Protein AF-A0A0W7W982-F1 (afdb_monomer_lite)

Sequence (229 aa):
MGGYQGAGMGRGEGLSGDPGRSGENALGRNTGRGVRRSDEAHPWRSISRWSAAWRVALSVLAIGLSVALLTVLLFADGRIDYFAPDWFAGAAMVVVPAMVTAVLAAALHGWLRRFLPITQAVLFGLVAYATALLVTWLLPIVTNGSGIGCALGPPCVESTWALIVFTAVVLFPVMLISGLSYLLARGSVTWAGKRVFLGVLAGALVVTVIFIVSVSLGGGDGTGGSGAG

Radius of gyration: 29.54 Å; chains: 1; bounding box: 98×37×100 Å

Secondary structure (DSSP, 8-state):
------------------TT-TTTSTTSSS-SS---GGGGS-GGGTS-HHHHHHHHHHHHHHHHHHHHHHHHHHTTTTGGGGT-SSHHHHHHHHHHHHHHHHHHHHHHHHHHTTS-HHHHHHHHHHHHHHHHHHHHHHHHHHHHTTT-S--S-HHHHHHHHHHHHHHHHHHHHHHHHHHHHHHHHHHTTSHHHHHHHHHHHHHHHHHHHHHHHHHHHHTTSSSS-----

Structure (mmCIF, N/CA/C/O backbone):
data_AF-A0A0W7W982-F1
#
_entry.id   AF-A0A0W7W982-F1
#
loop_
_atom_site.group_PDB
_atom_site.id
_atom_site.type_symbol
_atom_site.label_atom_id
_atom_site.label_alt_id
_atom_site.label_comp_id
_atom_site.label_asym_id
_atom_site.label_entity_id
_atom_site.label_seq_id
_atom_site.pdbx_PDB_ins_code
_atom_site.Cartn_x
_atom_site.Cartn_y
_atom_site.Cartn_z
_atom_site.occupancy
_atom_site.B_iso_or_equiv
_atom_site.auth_seq_id
_atom_site.auth_comp_id
_atom_site.auth_asym_id
_atom_site.auth_atom_id
_atom_site.pdbx_PDB_model_num
ATOM 1 N N . MET A 1 1 ? -71.310 -9.205 44.106 1.00 45.59 1 MET A N 1
ATOM 2 C CA . MET A 1 1 ? -70.392 -8.746 43.039 1.00 45.59 1 MET A CA 1
ATOM 3 C C . MET A 1 1 ? -69.875 -7.384 43.499 1.00 45.59 1 MET A C 1
ATOM 5 O O . MET A 1 1 ? -70.659 -6.455 43.493 1.00 45.59 1 MET A O 1
ATOM 9 N N . GLY A 1 2 ? -68.733 -7.220 44.177 1.00 44.22 2 GLY A N 1
ATOM 10 C CA . GLY A 1 2 ? -67.376 -7.692 43.863 1.00 44.22 2 GLY A CA 1
ATOM 11 C C . GLY A 1 2 ? -66.784 -6.759 42.792 1.00 44.22 2 GLY A C 1
ATOM 12 O O . GLY A 1 2 ? -67.298 -6.787 41.687 1.00 44.22 2 GLY A O 1
ATOM 13 N N . GLY A 1 3 ? -65.786 -5.899 43.017 1.00 48.59 3 GLY A N 1
ATOM 14 C CA . GLY A 1 3 ? -64.863 -5.779 44.140 1.00 48.59 3 GLY A CA 1
ATOM 15 C C . GLY A 1 3 ? -64.028 -4.485 44.106 1.00 48.59 3 GLY A C 1
ATOM 16 O O . GLY A 1 3 ? -64.252 -3.581 43.307 1.00 48.59 3 GLY A O 1
ATOM 17 N N . TYR A 1 4 ? -63.109 -4.438 45.065 1.00 48.53 4 TYR A N 1
ATOM 18 C CA . TYR A 1 4 ? -62.444 -3.298 45.687 1.00 48.53 4 TYR A CA 1
ATOM 19 C C . TYR A 1 4 ? -61.379 -2.588 44.831 1.00 48.53 4 TYR A C 1
ATOM 21 O O . TYR A 1 4 ? -60.543 -3.227 44.196 1.00 48.53 4 TYR A O 1
ATOM 29 N N . GLN A 1 5 ? -61.350 -1.253 44.929 1.00 51.25 5 GLN A N 1
ATOM 30 C CA . GLN A 1 5 ? -60.210 -0.405 44.573 1.00 51.25 5 GLN A CA 1
ATOM 31 C C . GLN A 1 5 ? -59.106 -0.569 45.628 1.00 51.25 5 GLN A C 1
ATOM 33 O O . GLN A 1 5 ? -59.250 -0.139 46.771 1.00 51.25 5 GLN A O 1
ATOM 38 N N . GLY A 1 6 ? -58.007 -1.216 45.243 1.00 54.38 6 GLY A N 1
ATOM 39 C CA . GLY A 1 6 ? -56.799 -1.321 46.054 1.00 54.38 6 GLY A CA 1
ATOM 40 C C . GLY A 1 6 ? -55.887 -0.119 45.830 1.00 54.38 6 GLY A C 1
ATOM 41 O O . GLY A 1 6 ? -55.191 -0.048 44.820 1.00 54.38 6 GLY A O 1
ATOM 42 N N . ALA A 1 7 ? -55.875 0.801 46.793 1.00 56.06 7 ALA A N 1
ATOM 43 C CA . ALA A 1 7 ? -54.816 1.784 46.967 1.00 56.06 7 ALA A CA 1
ATOM 44 C C . ALA A 1 7 ? -53.529 1.059 47.405 1.00 56.06 7 ALA A C 1
ATOM 46 O O . ALA A 1 7 ? -53.439 0.536 48.514 1.00 56.06 7 ALA A O 1
ATOM 47 N N . GLY A 1 8 ? -52.551 0.985 46.502 1.00 52.53 8 GLY A N 1
ATOM 48 C CA . GLY A 1 8 ? -51.255 0.348 46.725 1.00 52.53 8 GLY A CA 1
ATOM 49 C C . GLY A 1 8 ? -50.181 1.368 47.086 1.00 52.53 8 GLY A C 1
ATOM 50 O O . GLY A 1 8 ? -49.681 2.079 46.223 1.00 52.53 8 GLY A O 1
ATOM 51 N N . MET A 1 9 ? -49.877 1.396 48.380 1.00 45.38 9 MET A N 1
ATOM 52 C CA . MET A 1 9 ? -48.808 2.076 49.114 1.00 45.38 9 MET A CA 1
ATOM 53 C C . MET A 1 9 ? -47.515 2.418 48.353 1.00 45.38 9 MET A C 1
ATOM 55 O O . MET A 1 9 ? -46.928 1.597 47.647 1.00 45.38 9 MET A O 1
ATOM 59 N N . GLY A 1 10 ? -47.022 3.628 48.641 1.00 53.66 10 GLY A N 1
ATOM 60 C CA . GLY A 1 10 ? -45.684 4.098 48.306 1.00 53.66 10 GLY A CA 1
ATOM 61 C C . GLY A 1 10 ? -44.598 3.186 48.871 1.00 53.66 10 GLY A C 1
ATOM 62 O O . GLY A 1 10 ? -44.625 2.777 50.033 1.00 53.66 10 GLY A O 1
ATOM 63 N N . ARG A 1 11 ? -43.633 2.856 48.016 1.00 50.16 11 ARG A N 1
ATOM 64 C CA . ARG A 1 11 ? -42.482 2.037 48.374 1.00 50.16 11 ARG A CA 1
ATOM 65 C C . ARG A 1 11 ? -41.400 2.948 48.938 1.00 50.16 11 ARG A C 1
ATOM 67 O O . ARG A 1 11 ? -40.896 3.815 48.231 1.00 50.16 11 ARG A O 1
ATOM 74 N N . GLY A 1 12 ? -41.102 2.735 50.216 1.00 52.41 12 GLY A N 1
ATOM 75 C CA . GLY A 1 12 ? -40.131 3.494 50.988 1.00 52.41 12 GLY A CA 1
ATOM 76 C C . GLY A 1 12 ? -38.756 3.545 50.334 1.00 52.41 12 GLY A C 1
ATOM 77 O O . GLY A 1 12 ? -38.221 2.548 49.841 1.00 52.41 12 GLY A O 1
ATOM 78 N N . GLU A 1 13 ? -38.208 4.749 50.366 1.00 48.41 13 GLU A N 1
ATOM 79 C CA . GLU A 1 13 ? -36.834 5.089 50.063 1.00 48.41 13 GLU A CA 1
ATOM 80 C C . GLU A 1 13 ? -35.915 4.311 51.010 1.00 48.41 13 GLU A C 1
ATOM 82 O O . GLU A 1 13 ? -35.789 4.608 52.197 1.00 48.41 13 GLU A O 1
ATOM 87 N N . GLY A 1 14 ? -35.281 3.268 50.477 1.00 49.34 14 GLY A N 1
ATOM 88 C CA . GLY A 1 14 ? -34.185 2.571 51.133 1.00 49.34 14 GLY A CA 1
ATOM 89 C C . GLY A 1 14 ? -32.945 3.459 51.168 1.00 49.34 14 GLY A C 1
ATOM 90 O O . GLY A 1 14 ? -32.053 3.319 50.333 1.00 49.34 14 GLY A O 1
ATOM 91 N N . LEU A 1 15 ? -32.898 4.363 52.145 1.00 55.28 15 LEU A N 1
ATOM 92 C CA . LEU A 1 15 ? -31.699 5.040 52.636 1.00 55.28 15 LEU A CA 1
ATOM 93 C C . LEU A 1 15 ? -30.797 4.010 53.333 1.00 55.28 15 LEU A C 1
ATOM 95 O O . LEU A 1 15 ? -30.732 3.918 54.555 1.00 55.28 15 LEU A O 1
ATOM 99 N N . SER A 1 16 ? -30.101 3.200 52.535 1.00 54.78 16 SER A N 1
ATOM 100 C CA . SER A 1 16 ? -28.921 2.473 52.997 1.00 54.78 16 SER A CA 1
ATOM 101 C C . SER A 1 16 ? -27.766 3.471 53.045 1.00 54.78 16 SER A C 1
ATOM 103 O O . SER A 1 16 ? -27.161 3.811 52.027 1.00 54.78 16 SER A O 1
ATOM 105 N N . GLY A 1 17 ? -27.550 4.018 54.241 1.00 53.69 17 GLY A N 1
ATOM 106 C CA . GLY A 1 17 ? -26.421 4.871 54.575 1.00 53.69 17 GLY A CA 1
ATOM 107 C C . GLY A 1 17 ? -25.131 4.065 54.573 1.00 53.69 17 GLY A C 1
ATOM 108 O O . GLY A 1 17 ? -24.757 3.487 55.587 1.00 53.69 17 GLY A O 1
ATOM 109 N N . ASP A 1 18 ? -24.457 4.053 53.429 1.00 54.50 18 ASP A N 1
ATOM 110 C CA . ASP A 1 18 ? -23.047 3.698 53.327 1.00 54.50 18 ASP A CA 1
ATOM 111 C C . ASP A 1 18 ? -22.243 4.997 53.110 1.00 54.50 18 ASP A C 1
ATOM 113 O O . ASP A 1 18 ? -22.135 5.484 51.976 1.00 54.50 18 ASP A O 1
ATOM 117 N N . PRO A 1 19 ? -21.735 5.637 54.184 1.00 56.25 19 PRO A N 1
ATOM 118 C CA . PRO A 1 19 ? -21.027 6.914 54.088 1.00 56.25 19 PRO A CA 1
ATOM 119 C C . PRO A 1 19 ? -19.671 6.806 53.367 1.00 56.25 19 PRO A C 1
ATOM 121 O O . PRO A 1 19 ? -19.061 7.832 53.078 1.00 56.25 19 PRO A O 1
ATOM 124 N N . GLY A 1 20 ? -19.217 5.595 53.017 1.00 49.12 20 GLY A N 1
ATOM 125 C CA . GLY A 1 20 ? -17.993 5.365 52.244 1.00 49.12 20 GLY A CA 1
ATOM 126 C C . GLY A 1 20 ? -18.170 5.371 50.721 1.00 49.12 20 GLY A C 1
ATOM 127 O O . GLY A 1 20 ? -17.174 5.329 50.003 1.00 49.12 20 GLY A O 1
ATOM 128 N N . ARG A 1 21 ? -19.406 5.431 50.200 1.00 48.69 21 ARG A N 1
ATOM 129 C CA . ARG A 1 21 ? -19.698 5.237 48.761 1.00 48.69 21 ARG A CA 1
ATOM 130 C C . ARG A 1 21 ? -20.259 6.470 48.043 1.00 48.69 21 ARG A C 1
ATOM 132 O O . ARG A 1 21 ? -20.727 6.385 46.906 1.00 48.69 21 ARG A O 1
ATOM 139 N N . SER A 1 22 ? -20.210 7.632 48.693 1.00 49.47 22 SER A N 1
ATOM 140 C CA . SER A 1 22 ? -20.789 8.891 48.200 1.00 49.47 22 SER A CA 1
ATOM 141 C C . SER A 1 22 ? -19.998 9.558 47.064 1.00 49.47 22 SER A C 1
ATOM 143 O O . SER A 1 22 ? -20.532 10.442 46.399 1.00 49.47 22 SER A O 1
ATOM 145 N N . GLY A 1 23 ? -18.773 9.105 46.774 1.00 49.09 23 GLY A N 1
ATOM 146 C CA . GLY A 1 23 ? -17.959 9.640 45.675 1.00 49.09 23 GLY A CA 1
ATOM 147 C C . GLY A 1 23 ? -18.266 9.061 44.288 1.00 49.09 23 GLY A C 1
ATOM 148 O O . GLY A 1 23 ? -18.036 9.731 43.287 1.00 49.09 23 GLY A O 1
ATOM 149 N N . GLU A 1 24 ? -18.813 7.844 44.197 1.00 52.16 24 GLU A N 1
ATOM 150 C CA . GLU A 1 24 ? -18.982 7.156 42.901 1.00 52.16 24 GLU A CA 1
ATOM 151 C C . 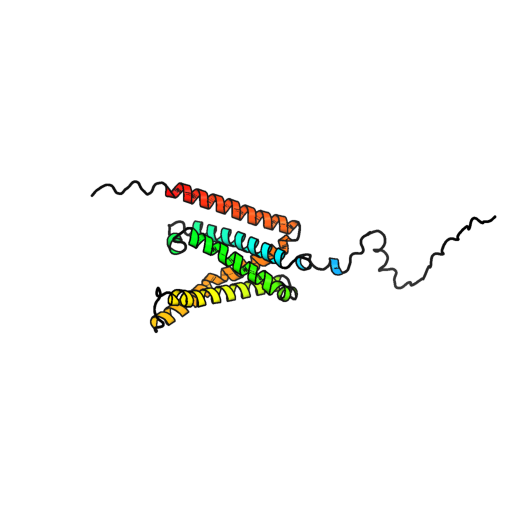GLU A 1 24 ? -20.397 7.288 42.314 1.00 52.16 24 GLU A C 1
ATOM 153 O O . GLU A 1 24 ? -20.598 7.101 41.115 1.00 52.16 24 GLU A O 1
ATOM 158 N N . ASN A 1 25 ? -21.385 7.671 43.128 1.00 52.50 25 ASN A N 1
ATOM 159 C CA . ASN A 1 25 ? -22.792 7.715 42.712 1.00 52.50 25 ASN A CA 1
ATOM 160 C C . ASN A 1 25 ? -23.293 9.106 42.279 1.00 52.50 25 ASN A C 1
ATOM 162 O O . ASN A 1 25 ? -24.414 9.217 41.780 1.00 52.50 25 ASN A O 1
ATOM 166 N N . ALA A 1 26 ? -22.480 10.162 42.404 1.00 48.38 26 ALA A N 1
ATOM 167 C CA . ALA A 1 26 ? -22.863 11.521 41.999 1.00 48.38 26 ALA A CA 1
ATOM 168 C C . ALA A 1 26 ? -22.748 11.782 40.480 1.00 48.38 26 ALA A C 1
ATOM 170 O O . ALA A 1 26 ? -23.273 12.776 39.987 1.00 48.38 26 ALA A O 1
ATOM 171 N N . LEU A 1 27 ? -22.136 10.872 39.713 1.00 52.78 27 LEU A N 1
ATOM 172 C CA . LEU A 1 27 ? -22.052 10.953 38.244 1.00 52.78 27 LEU A CA 1
ATOM 173 C C . LEU A 1 27 ? -23.086 10.068 37.515 1.00 52.78 27 LEU A C 1
ATOM 175 O O . LEU A 1 27 ? -23.089 10.003 36.288 1.00 52.78 27 LEU A O 1
ATOM 179 N N . GLY A 1 28 ? -23.973 9.384 38.247 1.00 49.38 28 GLY A N 1
ATOM 180 C CA . GLY A 1 28 ? -24.729 8.239 37.723 1.00 49.38 28 GLY A CA 1
ATOM 181 C C . GLY A 1 28 ? -26.203 8.442 37.357 1.00 49.38 28 GLY A C 1
ATOM 182 O O . GLY A 1 28 ? -26.850 7.451 37.035 1.00 49.38 28 GLY A O 1
ATOM 183 N N . ARG A 1 29 ? -26.789 9.649 37.427 1.00 49.59 29 ARG A N 1
ATOM 184 C CA . ARG A 1 29 ? -28.260 9.795 37.259 1.00 49.59 29 ARG A CA 1
ATOM 185 C C . ARG A 1 29 ? -28.773 10.716 36.154 1.00 49.59 29 ARG A C 1
ATOM 187 O O . ARG A 1 29 ? -29.980 10.749 35.964 1.00 49.59 29 ARG A O 1
ATOM 194 N N . ASN A 1 30 ? -27.912 11.372 35.373 1.00 48.62 30 ASN A N 1
ATOM 195 C CA . ASN A 1 30 ? -28.361 12.149 34.201 1.00 48.62 30 ASN A CA 1
ATOM 196 C C . ASN A 1 30 ? -27.633 11.836 32.885 1.00 48.62 30 ASN A C 1
ATOM 198 O O . ASN A 1 30 ? -27.831 12.517 31.882 1.00 48.62 30 ASN A O 1
ATOM 202 N N . THR A 1 31 ? -26.853 10.759 32.834 1.00 54.81 31 THR A N 1
ATOM 203 C CA . THR A 1 31 ? -26.375 10.187 31.573 1.00 54.81 31 THR A CA 1
ATOM 204 C C . THR A 1 31 ? -27.197 8.935 31.276 1.00 54.81 31 THR A C 1
ATOM 206 O O . THR A 1 31 ? -26.889 7.837 31.723 1.00 54.81 31 THR A O 1
ATOM 209 N N . GLY A 1 32 ? -28.280 9.089 30.503 1.00 46.50 32 GLY A N 1
ATOM 210 C CA . GLY A 1 32 ? -29.179 8.011 30.041 1.00 46.50 32 GLY A CA 1
ATOM 211 C C . GLY A 1 32 ? -28.532 6.940 29.142 1.00 46.50 32 GLY A C 1
ATOM 212 O O . GLY A 1 32 ? -29.210 6.249 28.388 1.00 46.50 32 GLY A O 1
ATOM 213 N N . ARG A 1 33 ? -27.213 6.790 29.203 1.00 53.97 33 ARG A N 1
ATOM 214 C CA . ARG A 1 33 ? -26.441 5.689 28.646 1.00 53.97 33 ARG A CA 1
ATOM 215 C C . ARG A 1 33 ? -25.385 5.361 29.678 1.00 53.97 33 ARG A C 1
ATOM 217 O O . ARG A 1 33 ? -24.435 6.121 29.836 1.00 53.97 33 ARG A O 1
ATOM 224 N N . GLY A 1 34 ? -25.555 4.232 30.362 1.00 51.03 34 GLY A N 1
ATOM 225 C CA . GLY A 1 34 ? -24.454 3.625 31.091 1.00 51.03 34 GLY A CA 1
ATOM 226 C C . GLY A 1 34 ? -23.283 3.495 30.128 1.00 51.03 34 GLY A C 1
ATOM 227 O O . GLY A 1 34 ? -23.375 2.739 29.161 1.00 51.03 34 GLY A O 1
ATOM 228 N N . VAL A 1 35 ? -22.238 4.288 30.359 1.00 52.06 35 VAL A N 1
ATOM 229 C CA . VAL A 1 35 ? -20.971 4.174 29.647 1.00 52.06 35 VAL A CA 1
ATOM 230 C C . VAL A 1 35 ? -20.451 2.799 30.027 1.00 52.06 35 VAL A C 1
ATOM 232 O O . VAL A 1 35 ? -19.971 2.578 31.141 1.00 52.06 35 VAL A O 1
ATOM 235 N N . ARG A 1 36 ? -20.674 1.812 29.156 1.00 49.66 36 ARG A N 1
ATOM 236 C CA . ARG A 1 36 ? -20.133 0.477 29.381 1.00 49.66 36 ARG A CA 1
ATOM 237 C C . ARG A 1 36 ? -18.622 0.669 29.388 1.00 49.66 36 ARG A C 1
ATOM 239 O O . ARG A 1 36 ? -18.101 1.370 28.537 1.00 49.66 36 ARG A O 1
ATOM 246 N N . ARG A 1 37 ? -17.877 -0.018 30.252 1.00 49.62 37 ARG A N 1
ATOM 247 C CA . ARG A 1 37 ? -16.401 -0.096 30.145 1.00 49.62 37 ARG A CA 1
ATOM 248 C C . ARG A 1 37 ? -15.909 -0.561 28.756 1.00 49.62 37 ARG A C 1
ATOM 250 O O . ARG A 1 37 ? -14.737 -0.425 28.435 1.00 49.62 37 ARG A O 1
ATOM 257 N N . SER A 1 38 ? -16.800 -1.087 27.907 1.00 49.59 38 SER A N 1
ATOM 258 C CA . SER A 1 38 ? -16.545 -1.321 26.481 1.00 49.59 38 SER A CA 1
ATOM 259 C C . SER A 1 38 ? -16.448 -0.049 25.623 1.00 49.59 38 SER A C 1
ATOM 261 O O . SER A 1 38 ? -15.960 -0.141 24.502 1.00 49.59 38 SER A O 1
ATOM 263 N N . ASP A 1 39 ? -16.880 1.109 26.120 1.00 48.81 39 ASP A N 1
ATOM 264 C CA . ASP A 1 39 ? -16.853 2.407 25.432 1.00 48.81 39 ASP A CA 1
ATOM 265 C C . ASP A 1 39 ? -15.467 3.080 25.504 1.00 48.81 39 ASP A C 1
ATOM 267 O O . ASP A 1 39 ? -15.169 3.967 24.709 1.00 48.81 39 ASP A O 1
ATOM 271 N N . GLU A 1 40 ? -14.568 2.601 26.374 1.00 54.97 40 GLU A N 1
ATOM 272 C CA . GLU A 1 40 ? -13.142 2.980 26.378 1.00 54.97 40 GLU A CA 1
ATOM 273 C C . GLU A 1 40 ? -12.317 2.179 25.355 1.00 54.97 40 GLU A C 1
ATOM 275 O O . GLU A 1 40 ? -11.163 2.507 25.052 1.00 54.97 40 GLU A O 1
ATOM 280 N N . ALA A 1 41 ? -12.887 1.117 24.774 1.00 65.81 41 ALA A N 1
ATOM 281 C CA . ALA A 1 41 ? -12.219 0.380 23.717 1.00 65.81 41 ALA A CA 1
ATOM 282 C C . ALA A 1 41 ? -12.257 1.209 22.428 1.00 65.81 41 ALA A C 1
ATOM 284 O O . ALA A 1 41 ? -13.293 1.322 21.779 1.00 65.81 41 ALA A O 1
ATOM 285 N N . HIS A 1 42 ? -11.096 1.757 22.044 1.00 70.56 42 HIS A N 1
ATOM 286 C CA . HIS A 1 42 ? -10.911 2.517 20.804 1.00 70.56 42 HIS A CA 1
ATOM 287 C C . HIS A 1 42 ? -11.718 1.893 19.645 1.00 70.56 42 HIS A C 1
ATOM 289 O O . HIS A 1 42 ? -11.523 0.701 19.367 1.00 70.56 42 HIS A O 1
ATOM 295 N N . PRO A 1 43 ? -12.567 2.659 18.928 1.00 80.88 43 PRO A N 1
ATOM 296 C CA . PRO A 1 43 ? -13.585 2.124 18.011 1.00 80.88 43 PRO A CA 1
ATOM 297 C C . PRO A 1 43 ? -13.018 1.261 16.867 1.00 80.88 43 PRO A C 1
ATOM 299 O O . PRO A 1 43 ? -13.713 0.444 16.281 1.00 80.88 43 PRO A O 1
ATOM 302 N N . TRP A 1 44 ? -11.709 1.326 16.614 1.00 79.12 44 TRP A N 1
ATOM 303 C CA . TRP A 1 44 ? -10.973 0.348 15.791 1.00 79.12 44 TRP A CA 1
ATOM 304 C C . TRP A 1 44 ? -11.188 -1.130 16.189 1.00 79.12 44 TRP A C 1
ATOM 306 O O . TRP A 1 44 ? -11.108 -2.030 15.351 1.00 79.12 44 TRP A O 1
ATOM 316 N N . ARG A 1 45 ? -11.455 -1.415 17.471 1.00 79.88 45 ARG A N 1
ATOM 317 C CA . ARG A 1 45 ? -11.652 -2.783 17.977 1.00 79.88 45 ARG A CA 1
ATOM 318 C C . ARG A 1 45 ? -13.028 -3.362 17.637 1.00 79.88 45 ARG A C 1
ATOM 320 O O . ARG A 1 45 ? -13.130 -4.583 17.517 1.00 79.88 45 ARG A O 1
ATOM 327 N N . SER A 1 46 ? -14.048 -2.531 17.434 1.00 83.88 46 SER A N 1
ATOM 328 C CA . SER A 1 46 ? -15.399 -2.988 17.074 1.00 83.88 46 SER A CA 1
ATOM 329 C C . SER A 1 46 ? -15.594 -3.176 15.566 1.00 83.88 46 SER A C 1
ATOM 331 O O . SER A 1 46 ? -16.547 -3.823 15.145 1.00 83.88 46 SER A O 1
ATOM 333 N N . ILE A 1 47 ? -14.669 -2.675 14.743 1.00 85.12 47 ILE A N 1
ATOM 334 C CA . ILE A 1 47 ? -14.755 -2.777 13.282 1.00 85.12 47 ILE A CA 1
ATOM 335 C C . ILE A 1 47 ? -14.469 -4.204 12.798 1.00 85.12 47 ILE A C 1
ATOM 337 O O . ILE A 1 47 ? -13.595 -4.905 13.327 1.00 85.12 47 ILE A O 1
ATOM 341 N N . SER A 1 48 ? -15.206 -4.624 11.763 1.00 89.06 48 SER A N 1
ATOM 342 C CA . SER A 1 48 ? -15.023 -5.912 11.092 1.00 89.06 48 SER A CA 1
ATOM 343 C C . SER A 1 48 ? -13.638 -6.022 10.441 1.00 89.06 48 SER A C 1
ATOM 345 O O . SER A 1 48 ? -13.060 -5.032 9.991 1.00 89.06 48 SER A O 1
ATOM 347 N N . ARG A 1 49 ? -13.097 -7.245 10.358 1.00 86.88 49 ARG A N 1
ATOM 348 C CA . ARG A 1 49 ? -11.782 -7.512 9.734 1.00 86.88 49 ARG A CA 1
ATOM 349 C C . ARG A 1 49 ? -11.706 -6.954 8.309 1.00 86.88 49 ARG A C 1
ATOM 351 O O . ARG A 1 49 ? -10.725 -6.318 7.948 1.00 86.88 49 ARG A O 1
ATOM 358 N N . TRP A 1 50 ? -12.789 -7.120 7.554 1.00 86.38 50 TRP A N 1
ATOM 359 C CA . TRP A 1 50 ? -12.909 -6.644 6.179 1.00 86.38 50 TRP A CA 1
ATOM 360 C C . TRP A 1 50 ? -12.904 -5.123 6.054 1.00 86.38 50 TRP A C 1
ATOM 362 O O . TRP A 1 50 ? -12.232 -4.588 5.180 1.00 86.38 50 TRP A O 1
ATOM 372 N N . SER A 1 51 ? -13.597 -4.402 6.940 1.00 84.88 51 SER A N 1
ATOM 373 C CA . SER A 1 51 ? -13.581 -2.936 6.892 1.00 84.88 51 SER A CA 1
ATOM 374 C C . SER A 1 51 ? -12.213 -2.368 7.283 1.00 84.88 51 SER A C 1
ATOM 376 O O . SER A 1 51 ? -11.773 -1.384 6.691 1.00 84.88 51 SER A O 1
ATOM 378 N N . ALA A 1 52 ? -11.512 -3.000 8.230 1.00 83.56 52 ALA A N 1
ATOM 379 C CA . ALA A 1 52 ? -10.137 -2.630 8.558 1.00 83.56 52 ALA A CA 1
ATOM 380 C C . ALA A 1 52 ? -9.192 -2.868 7.367 1.00 83.56 52 ALA A C 1
ATOM 382 O O . ALA A 1 52 ? -8.431 -1.969 7.017 1.00 83.56 52 ALA A O 1
ATOM 383 N N . ALA A 1 53 ? -9.298 -4.027 6.707 1.00 86.31 53 ALA A N 1
ATOM 384 C CA . ALA A 1 53 ? -8.509 -4.361 5.522 1.00 86.31 53 ALA A CA 1
ATOM 385 C C . ALA A 1 53 ? -8.723 -3.357 4.380 1.00 86.31 53 ALA A C 1
ATOM 387 O O . ALA A 1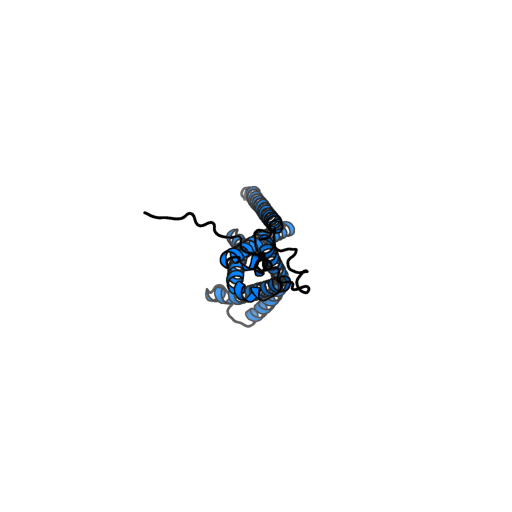 53 ? -7.752 -2.826 3.852 1.00 86.31 53 ALA A O 1
ATOM 388 N N . TRP A 1 54 ? -9.978 -3.010 4.071 1.00 85.94 54 TRP A N 1
ATOM 389 C CA . TRP A 1 54 ? -10.297 -2.006 3.050 1.00 85.94 54 TRP A CA 1
ATOM 390 C C . TRP A 1 54 ? -9.732 -0.621 3.368 1.00 85.94 54 TRP A C 1
ATOM 392 O O . TRP A 1 54 ? -9.228 0.056 2.478 1.00 85.94 54 TRP A O 1
ATOM 402 N N . ARG A 1 55 ? -9.774 -0.190 4.635 1.00 85.88 55 ARG A N 1
ATOM 403 C CA . ARG A 1 55 ? -9.180 1.094 5.042 1.00 85.88 55 ARG A CA 1
ATOM 404 C C . ARG A 1 55 ? -7.664 1.095 4.878 1.00 85.88 55 ARG A C 1
ATOM 406 O O . ARG A 1 55 ? -7.121 2.096 4.431 1.00 85.88 55 ARG A O 1
ATOM 413 N N . VAL A 1 56 ? -6.993 -0.009 5.210 1.00 85.25 56 VAL A N 1
ATOM 414 C CA . VAL A 1 56 ? -5.547 -0.149 4.982 1.00 85.25 56 VAL A CA 1
ATOM 415 C C . VAL A 1 56 ? -5.242 -0.138 3.486 1.00 85.25 56 VAL A C 1
ATOM 417 O O . VAL A 1 56 ? -4.375 0.624 3.076 1.00 85.25 56 VAL A O 1
ATOM 420 N N . ALA A 1 57 ? -5.999 -0.886 2.679 1.00 81.62 57 ALA A N 1
ATOM 421 C CA . ALA A 1 57 ? -5.847 -0.920 1.225 1.00 81.62 57 ALA A CA 1
ATOM 422 C C . ALA A 1 57 ? -5.937 0.484 0.614 1.00 81.62 57 ALA A C 1
ATOM 424 O O . ALA A 1 57 ? -5.053 0.899 -0.127 1.00 81.62 57 ALA A O 1
ATOM 425 N N . LEU A 1 58 ? -6.974 1.245 0.979 1.00 82.19 58 LEU A N 1
ATOM 426 C CA . LEU A 1 58 ? -7.174 2.607 0.486 1.00 82.19 58 LEU A CA 1
ATOM 427 C C . LEU A 1 58 ? -6.083 3.570 0.969 1.00 82.19 58 LEU A C 1
ATOM 429 O O . LEU A 1 58 ? -5.655 4.421 0.197 1.00 82.19 58 LEU A O 1
ATOM 433 N N . SER A 1 59 ? -5.610 3.440 2.214 1.00 82.38 59 SER A N 1
ATOM 434 C CA . SER A 1 59 ? -4.485 4.244 2.712 1.00 82.38 59 SER A CA 1
ATOM 435 C C . SER A 1 59 ? -3.192 3.950 1.950 1.00 82.38 59 SER A C 1
ATOM 437 O O . SER A 1 59 ? -2.496 4.882 1.557 1.00 82.38 59 SER A O 1
ATOM 439 N N . VAL A 1 60 ? -2.883 2.667 1.727 1.00 81.69 60 VAL A N 1
ATOM 440 C CA . VAL A 1 60 ? -1.692 2.240 0.978 1.00 81.69 60 VAL A CA 1
ATOM 441 C C . VAL A 1 60 ? -1.786 2.701 -0.467 1.00 81.69 60 VAL A C 1
ATOM 443 O O . VAL A 1 60 ? -0.805 3.201 -0.998 1.00 81.69 60 VAL A O 1
ATOM 446 N N . LEU A 1 61 ? -2.964 2.607 -1.082 1.00 81.19 61 LEU A N 1
ATOM 447 C CA . LEU A 1 61 ? -3.197 3.090 -2.438 1.00 81.19 61 LEU A CA 1
ATOM 448 C C . LEU A 1 61 ? -3.012 4.613 -2.516 1.00 81.19 61 LEU A C 1
ATOM 450 O O . LEU A 1 61 ? -2.301 5.091 -3.391 1.00 81.19 61 LEU A O 1
ATOM 454 N N . ALA A 1 62 ? -3.576 5.378 -1.577 1.00 77.75 62 ALA A N 1
ATOM 455 C CA . ALA A 1 62 ? -3.432 6.834 -1.552 1.00 77.75 62 ALA A CA 1
ATOM 456 C C . ALA A 1 62 ? -1.969 7.275 -1.383 1.00 77.75 62 ALA A C 1
ATOM 458 O O . ALA A 1 62 ? -1.493 8.149 -2.112 1.00 77.75 62 ALA A O 1
ATOM 459 N N . ILE A 1 63 ? -1.236 6.663 -0.448 1.00 80.81 63 ILE A N 1
ATOM 460 C CA . ILE A 1 63 ? 0.183 6.975 -0.249 1.00 80.81 63 ILE A CA 1
ATOM 461 C C . ILE A 1 63 ? 1.014 6.472 -1.432 1.00 80.81 63 ILE A C 1
ATOM 463 O O . ILE A 1 63 ? 1.873 7.202 -1.912 1.00 80.81 63 ILE A O 1
ATOM 467 N 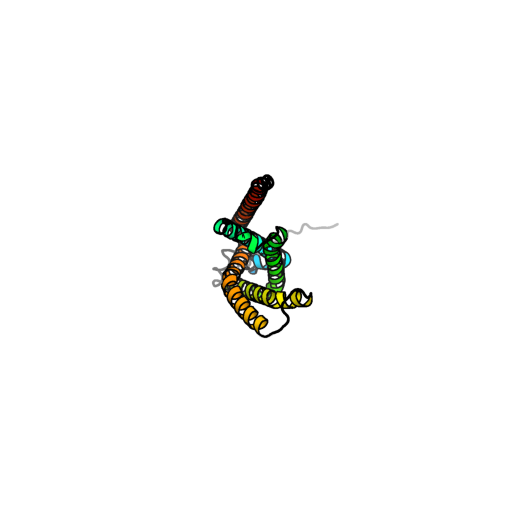N . GLY A 1 64 ? 0.728 5.276 -1.944 1.00 77.81 64 GLY A N 1
ATOM 468 C CA . GLY A 1 64 ? 1.399 4.691 -3.102 1.00 77.81 64 GLY A CA 1
ATOM 469 C C . GLY A 1 64 ? 1.273 5.564 -4.347 1.00 77.81 64 GLY A C 1
ATOM 470 O O . GLY A 1 64 ? 2.281 5.856 -4.976 1.00 77.81 64 GLY A O 1
ATOM 471 N N . LEU A 1 65 ? 0.072 6.072 -4.644 1.00 79.19 65 LEU A N 1
ATOM 472 C CA . LEU A 1 65 ? -0.148 7.045 -5.720 1.00 79.19 65 LEU A CA 1
ATOM 473 C C . LEU A 1 65 ? 0.614 8.352 -5.484 1.00 79.19 65 LEU A C 1
ATOM 475 O O . LEU A 1 65 ? 1.197 8.900 -6.413 1.00 79.19 65 LEU A O 1
ATOM 479 N N . SER A 1 66 ? 0.637 8.842 -4.242 1.00 77.06 66 SER A N 1
ATOM 480 C CA . SER A 1 66 ? 1.349 10.081 -3.904 1.00 77.06 66 SER A CA 1
ATOM 481 C C . SER A 1 66 ? 2.861 9.936 -4.107 1.00 77.06 66 SER A C 1
ATOM 483 O O . SER A 1 66 ? 3.507 10.835 -4.638 1.00 77.06 66 SER A O 1
ATOM 485 N N . VAL A 1 67 ? 3.423 8.790 -3.712 1.00 77.62 67 VAL A N 1
ATOM 486 C CA . VAL A 1 67 ? 4.839 8.460 -3.911 1.00 77.62 67 VAL A CA 1
ATOM 487 C C . VAL A 1 67 ? 5.136 8.254 -5.388 1.00 77.62 67 VAL A C 1
ATOM 489 O O . VAL A 1 67 ? 6.091 8.840 -5.876 1.00 77.62 67 VAL A O 1
ATOM 492 N N . ALA A 1 68 ? 4.304 7.496 -6.107 1.00 74.50 68 ALA A N 1
ATOM 493 C CA . ALA A 1 68 ? 4.458 7.291 -7.542 1.00 74.50 68 ALA A CA 1
ATOM 494 C C . ALA A 1 68 ? 4.483 8.629 -8.290 1.00 74.50 68 ALA A C 1
ATOM 496 O O . ALA A 1 68 ? 5.382 8.856 -9.092 1.00 74.50 68 ALA A O 1
ATOM 497 N N . LEU A 1 69 ? 3.575 9.555 -7.964 1.00 75.44 69 LEU A N 1
ATOM 498 C CA . LEU A 1 69 ? 3.614 10.901 -8.527 1.00 75.44 69 LEU A CA 1
ATOM 499 C C . LEU A 1 69 ? 4.916 11.625 -8.181 1.00 75.44 69 LEU A C 1
ATOM 501 O O . LEU A 1 69 ? 5.545 12.189 -9.069 1.00 75.44 69 LEU A O 1
ATOM 505 N N . LEU A 1 70 ? 5.311 11.647 -6.905 1.00 76.94 70 LEU A N 1
ATOM 506 C CA . LEU A 1 70 ? 6.538 12.325 -6.490 1.00 76.94 70 LEU A CA 1
ATOM 507 C C . LEU A 1 70 ? 7.743 11.776 -7.263 1.00 76.94 70 LEU A C 1
ATOM 509 O O . LEU A 1 70 ? 8.565 12.549 -7.740 1.00 76.94 70 LEU A O 1
ATOM 513 N N . THR A 1 71 ? 7.817 10.457 -7.438 1.00 72.56 71 THR A N 1
ATOM 514 C CA . THR A 1 71 ? 8.821 9.798 -8.272 1.00 72.56 71 THR A CA 1
ATOM 515 C C . THR A 1 71 ? 8.739 10.304 -9.708 1.00 72.56 71 THR A C 1
ATOM 517 O O . THR A 1 71 ? 9.753 10.728 -10.245 1.00 72.56 71 THR A O 1
ATOM 520 N N . VAL A 1 72 ? 7.556 10.353 -10.321 1.00 72.19 72 VAL A N 1
ATOM 521 C CA . VAL A 1 72 ? 7.423 10.871 -11.688 1.00 72.19 72 VAL A CA 1
ATOM 522 C C . VAL A 1 72 ? 7.889 12.330 -11.793 1.00 72.19 72 VAL A C 1
ATOM 524 O O . VAL A 1 72 ? 8.648 12.666 -12.695 1.00 72.19 72 VAL A O 1
ATOM 527 N N . LEU A 1 73 ? 7.504 13.191 -10.851 1.00 75.31 73 LEU A N 1
ATOM 528 C CA . LEU A 1 73 ? 7.915 14.598 -10.836 1.00 75.31 73 LEU A CA 1
ATOM 529 C C . LEU A 1 73 ? 9.428 14.767 -10.649 1.00 75.31 73 LEU A C 1
ATOM 531 O O . LEU A 1 73 ? 10.022 15.652 -11.258 1.00 75.31 73 LEU A O 1
ATOM 535 N N . LEU A 1 74 ? 10.053 13.931 -9.817 1.00 77.00 74 LEU A N 1
ATOM 536 C CA . LEU A 1 74 ? 11.497 13.959 -9.575 1.00 77.00 74 LEU A CA 1
ATOM 537 C C . LEU A 1 74 ? 12.307 13.367 -10.735 1.00 77.00 74 LEU A C 1
ATOM 539 O O . LEU A 1 74 ? 13.457 13.750 -10.923 1.00 77.00 74 LEU A O 1
ATOM 543 N N . PHE A 1 75 ? 11.724 12.442 -11.501 1.00 75.50 75 PHE A N 1
ATOM 544 C CA . PHE A 1 75 ? 12.363 11.751 -12.625 1.00 75.50 75 PHE A CA 1
ATOM 545 C C . PHE A 1 75 ? 11.746 12.131 -13.978 1.00 75.50 75 PHE A C 1
ATOM 547 O O . PHE A 1 75 ? 11.748 11.323 -14.909 1.00 75.50 75 PHE A O 1
ATOM 554 N N . ALA A 1 76 ? 11.253 13.369 -14.098 1.00 67.88 76 ALA A N 1
ATOM 555 C CA . ALA A 1 76 ? 10.607 13.899 -15.300 1.00 67.88 76 ALA A CA 1
ATOM 556 C C . ALA A 1 76 ? 11.502 13.887 -16.560 1.00 67.88 76 ALA A C 1
ATOM 558 O O . ALA A 1 76 ? 10.991 14.035 -17.665 1.00 67.88 76 ALA A O 1
ATOM 559 N N . ASP A 1 77 ? 12.805 13.620 -16.419 1.00 73.31 77 ASP A N 1
ATOM 560 C CA . ASP A 1 77 ? 13.786 13.453 -17.505 1.00 73.31 77 ASP A CA 1
ATOM 561 C C . ASP A 1 77 ? 13.600 12.163 -18.346 1.00 73.31 77 ASP A C 1
ATOM 563 O O . ASP A 1 77 ? 14.538 11.698 -18.992 1.00 73.31 77 ASP A O 1
ATOM 567 N N . GLY A 1 78 ? 12.429 11.517 -18.305 1.00 65.38 78 GLY A N 1
ATOM 568 C CA . GLY A 1 78 ? 12.135 10.303 -19.086 1.00 65.38 78 GLY A CA 1
ATOM 569 C C . GLY A 1 78 ? 12.744 9.006 -18.537 1.00 65.38 78 GLY A C 1
ATOM 570 O O . GLY A 1 78 ? 12.615 7.947 -19.140 1.00 65.38 78 GLY A O 1
ATOM 571 N N . ARG A 1 79 ? 13.372 9.023 -17.353 1.00 65.50 79 ARG A N 1
ATOM 572 C CA . ARG A 1 79 ? 13.941 7.804 -16.732 1.00 65.50 79 ARG A CA 1
ATOM 573 C C . ARG A 1 79 ? 12.894 6.836 -16.170 1.00 65.50 79 ARG A C 1
ATOM 575 O O . ARG A 1 79 ? 13.246 5.741 -15.737 1.00 65.50 79 ARG A O 1
ATOM 582 N N . ILE A 1 80 ? 11.624 7.232 -16.155 1.00 62.41 80 ILE A N 1
ATOM 583 C CA . ILE A 1 80 ? 10.509 6.429 -15.635 1.00 62.41 80 ILE A CA 1
ATOM 584 C C . ILE A 1 80 ? 10.211 5.233 -16.546 1.00 62.41 80 ILE A C 1
ATOM 586 O O . ILE A 1 80 ? 9.821 4.183 -16.034 1.00 62.41 80 ILE A O 1
ATOM 590 N N . ASP A 1 81 ? 10.493 5.345 -17.849 1.00 63.31 81 ASP A N 1
ATOM 591 C CA . ASP A 1 81 ? 10.299 4.267 -18.831 1.00 63.31 81 ASP A CA 1
ATOM 592 C C . ASP A 1 81 ? 11.103 3.004 -18.479 1.00 63.31 81 ASP A C 1
ATOM 594 O O . ASP A 1 81 ? 10.724 1.892 -18.839 1.00 63.31 81 ASP A O 1
ATOM 598 N N . TYR A 1 82 ? 12.185 3.153 -17.703 1.00 62.75 82 TYR A N 1
ATOM 599 C CA . TYR A 1 82 ? 12.963 2.026 -17.187 1.00 62.75 82 TYR A CA 1
ATOM 600 C C . TYR A 1 82 ? 12.210 1.209 -16.122 1.00 62.75 82 TYR A C 1
ATOM 602 O O . TYR A 1 82 ? 12.428 0.007 -15.991 1.00 62.75 82 TYR A O 1
ATOM 610 N N . PHE A 1 83 ? 11.339 1.852 -15.342 1.00 59.66 83 PHE A N 1
ATOM 611 C CA . PHE A 1 83 ? 10.645 1.228 -14.212 1.00 59.66 83 PHE A CA 1
ATOM 612 C C . PHE A 1 83 ? 9.220 0.791 -14.555 1.00 59.66 83 PHE A C 1
ATOM 614 O O . PHE A 1 83 ? 8.755 -0.221 -14.037 1.00 59.66 83 PHE A O 1
ATOM 621 N N . ALA A 1 84 ? 8.532 1.525 -15.426 1.00 65.12 84 ALA A N 1
ATOM 622 C CA . ALA A 1 84 ? 7.181 1.212 -15.874 1.00 65.12 84 ALA A CA 1
ATOM 623 C C . ALA A 1 84 ? 7.110 1.360 -17.404 1.00 65.12 84 ALA A C 1
ATOM 625 O O . ALA A 1 84 ? 6.643 2.389 -17.888 1.00 65.12 84 ALA A O 1
ATOM 626 N N . PRO A 1 85 ? 7.590 0.355 -18.163 1.00 66.50 85 PRO A N 1
ATOM 627 C CA . PRO A 1 85 ? 7.659 0.431 -19.625 1.00 66.50 85 PRO A CA 1
ATOM 628 C C . PRO A 1 85 ? 6.274 0.478 -20.280 1.00 66.50 85 PRO A C 1
ATOM 630 O O . PRO A 1 85 ? 6.132 0.936 -21.410 1.00 66.50 85 PRO A O 1
ATOM 633 N N . ASP A 1 86 ? 5.244 0.012 -19.573 1.00 75.06 86 ASP A N 1
ATOM 634 C CA . ASP A 1 86 ? 3.853 0.160 -19.963 1.00 75.06 86 ASP A CA 1
ATOM 635 C C . ASP A 1 86 ? 2.983 0.623 -18.780 1.00 75.06 86 ASP A C 1
ATOM 637 O O . ASP A 1 86 ? 3.334 0.527 -17.595 1.00 75.06 86 ASP A O 1
ATOM 641 N N . TRP A 1 87 ? 1.806 1.157 -19.108 1.00 70.62 87 TRP A N 1
ATOM 642 C CA . TRP A 1 87 ? 0.857 1.645 -18.106 1.00 70.62 87 TRP A CA 1
ATOM 643 C C . TRP A 1 87 ? 0.316 0.516 -17.215 1.00 70.62 87 TRP A C 1
ATOM 645 O O . TRP A 1 87 ? -0.070 0.769 -16.072 1.00 70.62 87 TRP A O 1
ATOM 655 N N . PHE A 1 88 ? 0.308 -0.728 -17.710 1.00 71.38 88 PHE A N 1
ATOM 656 C CA . PHE A 1 88 ? -0.108 -1.905 -16.950 1.00 71.38 88 PHE A CA 1
ATOM 657 C C . PHE A 1 88 ? 0.881 -2.234 -15.827 1.00 71.38 88 PHE A C 1
ATOM 659 O O . PHE A 1 88 ? 0.448 -2.477 -14.702 1.00 71.38 88 PHE A O 1
ATOM 666 N N . ALA A 1 89 ? 2.187 -2.192 -16.089 1.00 69.00 89 ALA A N 1
ATOM 667 C CA . ALA A 1 89 ? 3.245 -2.370 -15.103 1.00 69.00 89 ALA A CA 1
ATOM 668 C C . ALA A 1 89 ? 3.198 -1.252 -14.061 1.00 69.00 89 ALA A C 1
ATOM 670 O O . ALA A 1 89 ? 3.233 -1.536 -12.864 1.00 69.00 89 ALA A O 1
ATOM 671 N N . GLY A 1 90 ? 3.008 -0.002 -14.496 1.00 70.69 90 GLY A N 1
ATOM 672 C CA . GLY A 1 90 ? 2.795 1.129 -13.589 1.00 70.69 90 GLY A CA 1
ATOM 673 C C . GLY A 1 90 ? 1.575 0.933 -12.679 1.00 70.69 90 GLY A C 1
ATOM 674 O O . GLY A 1 90 ? 1.670 1.087 -11.460 1.00 70.69 90 GLY A O 1
ATOM 675 N N . ALA A 1 91 ? 0.436 0.515 -13.239 1.00 73.50 91 ALA A N 1
ATOM 676 C CA . ALA A 1 91 ? -0.765 0.211 -12.464 1.00 73.50 91 ALA A CA 1
ATOM 677 C C . ALA A 1 91 ? -0.542 -0.965 -11.497 1.00 73.50 91 ALA A C 1
ATOM 679 O O . ALA A 1 91 ? -0.934 -0.892 -10.329 1.00 73.50 91 ALA A O 1
ATOM 680 N N . ALA A 1 92 ? 0.126 -2.029 -11.943 1.00 74.31 92 ALA A N 1
ATOM 681 C CA . ALA A 1 92 ? 0.447 -3.189 -11.120 1.00 74.31 92 ALA A CA 1
ATOM 682 C C . ALA A 1 92 ? 1.367 -2.823 -9.946 1.00 74.31 92 ALA A C 1
ATOM 684 O O . ALA A 1 92 ? 1.116 -3.271 -8.825 1.00 74.31 92 ALA A O 1
ATOM 685 N N . MET A 1 93 ? 2.360 -1.951 -10.158 1.00 71.31 93 MET A N 1
ATOM 686 C CA . MET A 1 93 ? 3.253 -1.456 -9.103 1.00 71.31 93 MET A CA 1
ATOM 687 C C . MET A 1 93 ? 2.514 -0.736 -7.971 1.00 71.31 93 MET A C 1
ATOM 689 O O . MET A 1 93 ? 2.997 -0.733 -6.843 1.00 71.31 93 MET A O 1
ATOM 693 N N . VAL A 1 94 ? 1.337 -0.162 -8.230 1.00 76.25 94 VAL A N 1
ATOM 694 C CA . VAL A 1 94 ? 0.521 0.503 -7.200 1.00 76.25 94 VAL A CA 1
ATOM 695 C C . VAL A 1 94 ? -0.535 -0.442 -6.621 1.00 76.25 94 VAL A C 1
ATOM 697 O O . VAL A 1 94 ? -0.714 -0.523 -5.402 1.00 76.25 94 VAL A O 1
ATOM 700 N N . VAL A 1 95 ? -1.241 -1.180 -7.480 1.00 77.19 95 VAL A 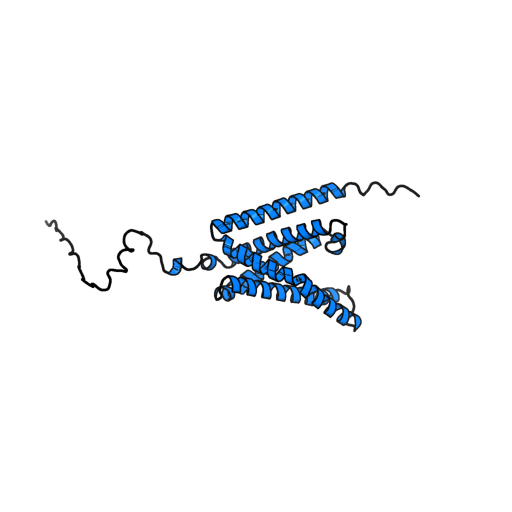N 1
ATOM 701 C CA . VAL A 1 95 ? -2.387 -2.013 -7.085 1.00 77.19 95 VAL A CA 1
ATOM 702 C C . VAL A 1 95 ? -1.946 -3.266 -6.335 1.00 77.19 95 VAL A C 1
ATOM 704 O O . VAL A 1 95 ? -2.562 -3.621 -5.328 1.00 77.19 95 VAL A O 1
ATOM 707 N N . VAL A 1 96 ? -0.879 -3.936 -6.778 1.00 79.06 96 VAL A N 1
ATOM 708 C CA . VAL A 1 96 ? -0.431 -5.195 -6.165 1.00 79.06 96 VAL A CA 1
ATOM 709 C C . VAL A 1 96 ? -0.001 -4.982 -4.708 1.00 79.06 96 VAL A C 1
ATOM 711 O O . VAL A 1 96 ? -0.527 -5.693 -3.846 1.00 79.06 96 VAL A O 1
ATOM 714 N N . PRO A 1 97 ? 0.841 -3.986 -4.359 1.00 77.06 97 PRO A N 1
ATOM 715 C CA . PRO A 1 97 ? 1.167 -3.718 -2.958 1.00 77.06 97 PRO A CA 1
ATOM 716 C C . PRO A 1 97 ? -0.056 -3.366 -2.106 1.00 77.06 97 PRO A C 1
ATOM 718 O O . PRO A 1 97 ? -0.160 -3.822 -0.964 1.00 77.06 97 PRO A O 1
ATOM 721 N N . ALA A 1 98 ? -1.018 -2.610 -2.647 1.00 77.94 98 ALA A N 1
ATOM 722 C CA . ALA A 1 98 ? -2.258 -2.287 -1.941 1.00 77.94 98 ALA A CA 1
ATOM 723 C C . ALA A 1 98 ? -3.089 -3.546 -1.631 1.00 77.94 98 ALA A C 1
ATOM 725 O O . ALA A 1 98 ? -3.589 -3.702 -0.517 1.00 77.94 98 ALA A O 1
ATOM 726 N N . MET A 1 99 ? -3.183 -4.484 -2.575 1.00 83.81 99 MET A N 1
ATOM 727 C CA . MET A 1 99 ? -3.880 -5.756 -2.369 1.00 83.81 99 MET A CA 1
ATOM 728 C C . MET A 1 99 ? -3.158 -6.656 -1.362 1.00 83.81 99 MET A C 1
ATOM 730 O O . MET A 1 99 ? -3.785 -7.176 -0.437 1.00 83.81 99 MET A O 1
ATOM 734 N N . VAL A 1 100 ? -1.837 -6.808 -1.485 1.00 85.88 100 VAL A N 1
ATOM 735 C CA . VAL A 1 100 ? -1.030 -7.629 -0.565 1.00 85.88 100 VAL A CA 1
ATOM 736 C C . VAL A 1 100 ? -1.128 -7.095 0.864 1.00 85.88 100 VAL A C 1
ATOM 738 O O . VAL A 1 100 ? -1.381 -7.855 1.800 1.00 85.88 100 VAL A O 1
ATOM 741 N N . THR A 1 101 ? -1.000 -5.782 1.051 1.00 85.00 101 THR A N 1
ATOM 742 C CA . THR A 1 101 ? -1.135 -5.151 2.372 1.00 85.00 101 THR A CA 1
ATOM 743 C C . THR A 1 101 ? -2.552 -5.264 2.936 1.00 85.00 101 THR A C 1
ATOM 745 O O . THR A 1 101 ? -2.699 -5.442 4.145 1.00 85.00 101 THR A O 1
ATOM 748 N N . ALA A 1 102 ? -3.595 -5.246 2.100 1.00 83.81 102 ALA A N 1
ATOM 749 C CA . ALA A 1 102 ? -4.970 -5.508 2.528 1.00 83.81 102 ALA A CA 1
ATOM 750 C C . ALA A 1 102 ? -5.143 -6.936 3.069 1.00 83.81 102 ALA A C 1
ATOM 752 O O . ALA A 1 102 ? -5.730 -7.133 4.137 1.00 83.81 102 ALA A O 1
ATOM 753 N N . VAL A 1 103 ? -4.593 -7.928 2.361 1.00 89.38 103 VAL A N 1
ATOM 754 C CA . VAL A 1 103 ? -4.611 -9.339 2.778 1.00 89.38 103 VAL A CA 1
ATOM 755 C C . VAL A 1 103 ? -3.828 -9.523 4.078 1.00 89.38 103 VAL A C 1
ATOM 757 O O . VAL A 1 103 ? -4.347 -10.117 5.026 1.00 89.38 103 VAL A O 1
ATOM 760 N N . LEU A 1 104 ? -2.625 -8.949 4.172 1.00 89.12 104 LEU A N 1
ATOM 761 C CA . LEU A 1 104 ? -1.826 -8.950 5.400 1.00 89.12 104 LEU A CA 1
ATOM 762 C C . LEU A 1 104 ? -2.584 -8.302 6.560 1.00 89.12 104 LEU A C 1
ATOM 764 O O . LEU A 1 104 ? -2.599 -8.845 7.662 1.00 89.12 104 LEU A O 1
ATOM 768 N N . ALA A 1 105 ? -3.256 -7.174 6.327 1.00 87.06 105 ALA A N 1
ATOM 769 C CA . ALA A 1 105 ? -4.037 -6.498 7.355 1.00 87.06 105 ALA A CA 1
ATOM 770 C C . ALA A 1 105 ? -5.190 -7.379 7.845 1.00 87.06 105 ALA A C 1
ATOM 772 O O . ALA A 1 105 ? -5.386 -7.502 9.053 1.00 87.06 105 ALA A O 1
ATOM 773 N N . ALA A 1 106 ? -5.914 -8.039 6.935 1.00 89.50 106 ALA A N 1
ATOM 774 C CA . ALA A 1 106 ? -6.989 -8.965 7.281 1.00 89.50 106 ALA A CA 1
ATOM 775 C C . ALA A 1 106 ? -6.481 -10.163 8.104 1.00 89.50 106 ALA A C 1
ATOM 777 O O . ALA A 1 106 ? -7.097 -10.520 9.115 1.00 89.50 106 ALA A O 1
ATOM 778 N N . ALA A 1 107 ? -5.351 -10.750 7.699 1.00 92.25 107 ALA A N 1
ATOM 779 C CA . ALA A 1 107 ? -4.744 -11.910 8.348 1.00 92.25 107 ALA A CA 1
ATOM 780 C C . ALA A 1 107 ? -4.179 -11.570 9.737 1.00 92.25 107 ALA A C 1
ATOM 782 O O . ALA A 1 107 ? -4.440 -12.269 10.718 1.00 92.25 107 ALA A O 1
ATOM 783 N N . LEU A 1 108 ? -3.454 -10.456 9.849 1.00 91.75 108 LEU A N 1
ATOM 784 C CA . LEU A 1 108 ? -2.761 -10.050 11.074 1.00 91.75 108 LEU A CA 1
ATOM 785 C C . LEU A 1 108 ? -3.668 -9.324 12.069 1.00 91.75 108 LEU A C 1
ATOM 787 O O . LEU A 1 108 ? -3.278 -9.140 13.222 1.00 91.75 108 LEU A O 1
ATOM 791 N N . HIS A 1 109 ? -4.884 -8.931 11.677 1.00 88.81 109 HIS A N 1
ATOM 792 C CA . HIS A 1 109 ? -5.784 -8.115 12.502 1.00 88.81 109 HIS A CA 1
ATOM 793 C C . HIS A 1 109 ? -6.000 -8.669 13.913 1.00 88.81 109 HIS A C 1
ATOM 795 O O . HIS A 1 109 ? -5.975 -7.927 14.895 1.00 88.81 109 HIS A O 1
ATOM 801 N N . GLY A 1 110 ? -6.220 -9.982 14.030 1.00 88.31 110 GLY A N 1
ATOM 802 C CA . GLY A 1 110 ? -6.446 -10.636 15.322 1.00 88.31 110 GLY A CA 1
ATOM 803 C C . GLY A 1 110 ? -5.222 -10.580 16.238 1.00 88.31 110 GLY A C 1
ATOM 804 O O . GLY A 1 110 ? -5.362 -10.370 17.443 1.00 88.31 110 GLY A O 1
ATOM 805 N N . TRP A 1 111 ? -4.031 -10.719 15.659 1.00 93.00 111 TRP A N 1
ATOM 806 C CA . TRP A 1 111 ? -2.760 -10.680 16.375 1.00 93.00 111 TRP A CA 1
ATOM 807 C C . TRP A 1 111 ? -2.365 -9.245 16.750 1.00 93.00 111 TRP A C 1
ATOM 809 O O . TRP A 1 111 ? -2.085 -8.969 17.917 1.00 93.00 111 TRP A O 1
ATOM 819 N N . LEU A 1 112 ? -2.465 -8.303 15.806 1.00 88.56 112 LEU A N 1
ATOM 820 C CA . LEU A 1 112 ? -2.109 -6.895 16.002 1.00 88.56 112 LEU A CA 1
ATOM 821 C C . LEU A 1 112 ? -2.930 -6.229 17.113 1.00 88.56 112 LEU A C 1
ATOM 823 O O . LEU A 1 112 ? -2.403 -5.412 17.865 1.00 88.56 112 LEU A O 1
ATOM 827 N N . ARG A 1 113 ? -4.201 -6.612 17.299 1.00 87.19 113 ARG A N 1
ATOM 828 C CA . ARG A 1 113 ? -5.086 -6.052 18.344 1.00 87.19 113 ARG A CA 1
ATOM 829 C C . ARG A 1 113 ? -4.538 -6.140 19.774 1.00 87.19 113 ARG A C 1
ATOM 831 O O . ARG A 1 113 ? -4.998 -5.374 20.626 1.00 87.19 113 ARG A O 1
ATOM 838 N N . ARG A 1 114 ? -3.581 -7.039 20.021 1.00 89.81 114 ARG A N 1
ATOM 839 C CA . ARG A 1 114 ? -2.929 -7.248 21.321 1.00 89.81 114 ARG A CA 1
ATOM 840 C C . ARG A 1 114 ? -1.921 -6.150 21.676 1.00 89.81 114 ARG A C 1
ATOM 842 O O . ARG A 1 114 ? -1.624 -5.976 22.850 1.00 89.81 114 ARG A O 1
ATOM 849 N N . PHE A 1 115 ? -1.440 -5.391 20.691 1.00 90.19 115 PHE A N 1
ATOM 850 C CA . PHE A 1 115 ? -0.378 -4.399 20.870 1.00 90.19 115 PHE A CA 1
ATOM 851 C C . PHE A 1 115 ? -0.895 -2.953 20.900 1.00 90.19 115 PHE A C 1
ATOM 853 O O . PHE A 1 115 ? -2.021 -2.657 20.483 1.00 90.19 115 PHE A O 1
ATOM 860 N N . LEU A 1 116 ? -0.040 -2.039 21.370 1.00 88.38 116 LEU A N 1
ATOM 861 C CA . LEU A 1 116 ? -0.256 -0.588 21.346 1.00 88.38 116 LEU A CA 1
ATOM 862 C C . LEU A 1 116 ? -0.275 -0.037 19.904 1.00 88.38 116 LEU A C 1
ATOM 864 O O . LEU A 1 116 ? 0.308 -0.650 19.015 1.00 88.38 116 LEU A O 1
ATOM 868 N N . PRO A 1 117 ? -0.920 1.117 19.634 1.00 84.25 117 PRO A N 1
ATOM 869 C CA . PRO A 1 117 ? -1.112 1.637 18.273 1.00 84.25 117 PRO A CA 1
ATOM 870 C C . PRO A 1 117 ? 0.172 1.828 17.471 1.00 84.25 117 PRO A C 1
ATOM 872 O O . PRO A 1 117 ? 0.238 1.416 16.316 1.00 84.25 117 PRO A O 1
ATOM 875 N N . ILE A 1 118 ? 1.182 2.427 18.097 1.00 85.75 118 ILE A N 1
ATOM 876 C CA . ILE A 1 118 ? 2.473 2.691 17.459 1.00 85.75 118 ILE A CA 1
ATOM 877 C C . ILE A 1 118 ? 3.167 1.361 17.157 1.00 85.75 118 ILE A C 1
ATOM 879 O O . ILE A 1 118 ? 3.594 1.123 16.033 1.00 85.75 118 ILE A O 1
ATOM 883 N N . THR A 1 119 ? 3.170 0.439 18.122 1.00 89.00 119 THR A N 1
ATOM 884 C CA . THR A 1 119 ? 3.720 -0.909 17.949 1.00 89.00 119 THR A CA 1
ATOM 885 C C . THR A 1 119 ? 3.001 -1.688 16.849 1.00 89.00 119 THR A C 1
ATOM 887 O O . THR A 1 119 ? 3.656 -2.359 16.064 1.00 89.00 119 THR A O 1
ATOM 890 N N . GLN A 1 120 ? 1.673 -1.577 16.731 1.00 88.81 120 GLN A N 1
ATOM 891 C CA . GLN A 1 120 ? 0.919 -2.213 15.645 1.00 88.81 120 GLN A CA 1
ATOM 892 C C . GLN A 1 120 ? 1.380 -1.728 14.274 1.00 88.81 120 GLN A C 1
ATOM 894 O O . GLN A 1 120 ? 1.561 -2.543 13.379 1.00 88.81 120 GLN A O 1
ATOM 899 N N . ALA A 1 121 ? 1.568 -0.417 14.117 1.00 88.12 121 ALA A N 1
ATOM 900 C CA . ALA A 1 121 ? 2.018 0.169 12.863 1.00 88.12 121 ALA A CA 1
ATOM 901 C C . ALA A 1 121 ? 3.440 -0.270 12.503 1.00 88.12 121 ALA A C 1
ATOM 903 O O . ALA A 1 121 ? 3.688 -0.643 11.360 1.00 88.12 121 ALA A O 1
ATOM 904 N N . VAL A 1 122 ? 4.347 -0.288 13.484 1.00 88.94 122 VAL A N 1
ATOM 905 C CA . VAL A 1 122 ? 5.728 -0.755 13.294 1.00 88.94 122 VAL A CA 1
ATOM 906 C C . VAL A 1 122 ? 5.758 -2.237 12.923 1.00 88.94 122 VAL A C 1
ATOM 908 O O . VAL A 1 122 ? 6.396 -2.602 11.941 1.00 88.94 122 VAL A O 1
ATOM 911 N N . LEU A 1 123 ? 5.034 -3.088 13.657 1.00 91.25 123 LEU A N 1
ATOM 912 C CA . LEU A 1 123 ? 4.958 -4.524 13.373 1.00 91.25 123 LEU A CA 1
ATOM 913 C C . LEU A 1 123 ? 4.323 -4.792 12.008 1.00 91.25 123 LEU A C 1
ATOM 915 O O . LEU A 1 123 ? 4.829 -5.616 11.254 1.00 91.25 123 LEU A O 1
ATOM 919 N N . PHE A 1 124 ? 3.245 -4.085 11.666 1.00 90.00 124 PHE A N 1
ATOM 920 C CA . PHE A 1 124 ? 2.617 -4.204 10.355 1.00 90.00 124 PHE A CA 1
ATOM 921 C C . PHE A 1 124 ? 3.573 -3.780 9.237 1.00 90.00 124 PHE A C 1
ATOM 923 O O . PHE A 1 124 ? 3.716 -4.508 8.260 1.00 90.00 124 PHE A O 1
ATOM 930 N N . GLY A 1 125 ? 4.269 -2.652 9.401 1.00 86.69 125 GLY A N 1
ATOM 931 C CA . GLY A 1 125 ? 5.281 -2.190 8.455 1.00 86.69 125 GLY A CA 1
ATOM 932 C C . GLY A 1 125 ? 6.414 -3.199 8.279 1.00 86.69 125 GLY A C 1
ATOM 933 O O . GLY A 1 125 ? 6.794 -3.484 7.149 1.00 86.69 125 GLY A O 1
ATOM 934 N N . LEU A 1 126 ? 6.903 -3.795 9.371 1.00 89.31 126 LEU A N 1
ATOM 935 C CA . LEU A 1 126 ? 7.955 -4.814 9.336 1.00 89.31 126 LEU A CA 1
ATOM 936 C C . LEU A 1 126 ? 7.491 -6.074 8.599 1.00 89.31 126 LEU A C 1
ATOM 938 O O . LEU A 1 126 ? 8.222 -6.595 7.761 1.00 89.31 126 LEU A O 1
ATOM 942 N N . VAL A 1 127 ? 6.268 -6.542 8.860 1.00 91.44 127 VAL A N 1
ATOM 943 C CA . VAL A 1 127 ? 5.716 -7.711 8.160 1.00 91.44 127 VAL A CA 1
ATOM 944 C C . VAL A 1 127 ? 5.466 -7.406 6.683 1.00 91.44 127 VAL A C 1
ATOM 946 O O . VAL A 1 127 ? 5.789 -8.234 5.835 1.00 91.44 127 VAL A O 1
ATOM 949 N N . ALA A 1 128 ? 4.940 -6.225 6.350 1.00 87.62 128 ALA A N 1
ATOM 950 C CA . ALA A 1 128 ? 4.760 -5.797 4.965 1.00 87.62 128 ALA A CA 1
ATOM 951 C C . ALA A 1 128 ? 6.102 -5.727 4.222 1.00 87.62 128 ALA A C 1
ATOM 953 O O . ALA A 1 128 ? 6.217 -6.247 3.117 1.00 87.62 128 ALA A O 1
ATOM 954 N N . TYR A 1 129 ? 7.130 -5.171 4.862 1.00 84.69 129 TYR A N 1
ATOM 955 C CA . TYR A 1 129 ? 8.490 -5.118 4.336 1.00 84.69 129 TYR A CA 1
ATOM 956 C C . TYR A 1 129 ? 9.092 -6.514 4.129 1.00 84.69 129 TYR A C 1
ATOM 958 O O . TYR A 1 129 ? 9.578 -6.817 3.044 1.00 84.69 129 TYR A O 1
ATOM 966 N N . ALA A 1 130 ? 8.993 -7.400 5.125 1.00 88.50 130 ALA A N 1
ATOM 967 C CA . ALA A 1 130 ? 9.454 -8.782 5.004 1.00 88.50 130 ALA A CA 1
ATOM 968 C C . ALA A 1 130 ? 8.716 -9.536 3.886 1.00 88.50 130 ALA A C 1
ATOM 970 O O . ALA A 1 130 ? 9.326 -10.301 3.145 1.00 88.50 130 ALA A O 1
ATOM 971 N N . THR A 1 131 ? 7.414 -9.283 3.725 1.00 87.69 131 THR A N 1
ATOM 972 C CA . THR A 1 131 ? 6.613 -9.865 2.641 1.00 87.69 131 THR A CA 1
ATOM 973 C C . THR A 1 131 ? 7.062 -9.335 1.284 1.00 87.69 131 THR A C 1
ATOM 975 O O . THR A 1 131 ? 7.218 -10.120 0.357 1.00 87.69 131 THR A O 1
ATOM 978 N N . ALA A 1 132 ? 7.314 -8.030 1.163 1.00 82.75 132 ALA A N 1
ATOM 979 C CA . ALA A 1 132 ? 7.822 -7.430 -0.066 1.00 82.75 132 ALA A CA 1
ATOM 980 C C . ALA A 1 132 ? 9.189 -8.014 -0.446 1.00 82.75 132 ALA A C 1
ATOM 982 O O . ALA A 1 132 ? 9.371 -8.433 -1.583 1.00 82.75 132 ALA A O 1
ATOM 983 N N . LEU A 1 133 ? 10.108 -8.140 0.517 1.00 81.62 133 LEU A N 1
ATOM 984 C CA . LEU A 1 133 ? 11.394 -8.808 0.311 1.00 81.62 133 LEU A CA 1
ATOM 985 C C . LEU A 1 133 ? 11.231 -10.251 -0.162 1.00 81.62 133 LEU A C 1
ATOM 987 O O . LEU A 1 133 ? 11.904 -10.666 -1.101 1.00 81.62 133 LEU A O 1
ATOM 991 N N . LEU A 1 134 ? 10.332 -11.006 0.469 1.00 85.69 134 LEU A N 1
ATOM 992 C CA . LEU A 1 134 ? 10.073 -12.394 0.107 1.00 85.69 134 LEU A CA 1
ATOM 993 C C . LEU A 1 134 ? 9.492 -12.509 -1.308 1.00 85.69 134 LEU A C 1
ATOM 995 O O . LEU A 1 134 ? 9.915 -13.372 -2.070 1.00 85.69 134 LEU A O 1
ATOM 999 N N . VAL A 1 135 ? 8.570 -11.620 -1.686 1.00 82.38 135 VAL A N 1
ATOM 1000 C CA . VAL A 1 135 ? 8.029 -11.558 -3.050 1.00 82.38 135 VAL A CA 1
ATOM 1001 C C . VAL A 1 135 ? 9.134 -11.230 -4.048 1.00 82.38 135 VAL A C 1
ATOM 1003 O O . VAL A 1 135 ? 9.276 -11.962 -5.021 1.00 82.38 135 VAL A O 1
ATOM 1006 N N . THR A 1 136 ? 9.954 -10.205 -3.800 1.00 76.12 136 THR A N 1
ATOM 1007 C CA . THR A 1 136 ? 11.073 -9.853 -4.688 1.00 76.12 136 THR A CA 1
ATOM 1008 C C . THR A 1 136 ? 12.078 -10.991 -4.816 1.00 76.12 136 THR A C 1
ATOM 1010 O O . THR A 1 136 ? 12.619 -11.211 -5.893 1.00 76.12 136 THR A O 1
ATOM 1013 N N . TRP A 1 137 ? 12.313 -11.735 -3.736 1.00 76.88 137 TRP A N 1
ATOM 1014 C CA . TRP A 1 137 ? 13.206 -12.888 -3.743 1.00 76.88 137 TRP A CA 1
ATOM 1015 C C . TRP A 1 137 ? 12.650 -14.066 -4.554 1.00 76.88 137 TRP A C 1
ATOM 1017 O O . TRP A 1 137 ? 13.388 -14.717 -5.290 1.00 76.88 137 TRP A O 1
ATOM 1027 N N . LEU A 1 138 ? 11.346 -14.332 -4.448 1.00 80.31 138 LEU A N 1
ATOM 1028 C CA . LEU A 1 138 ? 10.685 -15.433 -5.153 1.00 80.31 138 LEU A CA 1
ATOM 1029 C C . LEU A 1 138 ? 10.385 -15.118 -6.620 1.00 80.31 138 LEU A C 1
ATOM 1031 O O . LEU A 1 138 ? 10.347 -16.035 -7.438 1.00 80.31 138 LEU A O 1
ATOM 1035 N N . LEU A 1 139 ? 10.172 -13.846 -6.960 1.00 75.25 139 LEU A N 1
ATOM 1036 C CA . LEU A 1 139 ? 9.816 -13.411 -8.307 1.00 75.25 139 LEU A CA 1
ATOM 1037 C C . LEU A 1 139 ? 10.773 -13.948 -9.389 1.00 75.25 139 LEU A C 1
ATOM 1039 O O . LEU A 1 139 ? 10.271 -14.600 -10.304 1.00 75.25 139 LEU A O 1
ATOM 1043 N N . PRO A 1 140 ? 12.112 -13.797 -9.280 1.00 66.19 140 PRO A N 1
ATOM 1044 C CA . PRO A 1 140 ? 13.037 -14.343 -10.269 1.00 66.19 140 PRO A CA 1
ATOM 1045 C C . PRO A 1 140 ? 12.972 -15.870 -10.360 1.00 66.19 140 PRO A C 1
ATOM 1047 O O . PRO A 1 140 ? 13.112 -16.415 -11.445 1.00 66.19 140 PRO A O 1
ATOM 1050 N N . ILE A 1 141 ? 12.706 -16.588 -9.263 1.00 71.69 141 ILE A N 1
ATOM 1051 C CA . ILE A 1 141 ? 12.579 -18.056 -9.288 1.00 71.69 141 ILE A CA 1
ATOM 1052 C C . ILE A 1 141 ? 11.369 -18.468 -10.135 1.00 71.69 141 ILE A C 1
ATOM 1054 O O . ILE A 1 141 ? 11.468 -19.361 -10.978 1.00 71.69 141 ILE A O 1
ATOM 1058 N N . VAL A 1 142 ? 10.238 -17.785 -9.945 1.00 69.75 142 VAL A N 1
ATOM 1059 C CA . VAL A 1 142 ? 9.000 -18.044 -10.691 1.00 69.75 142 VAL A CA 1
ATOM 1060 C C . VAL A 1 142 ? 9.156 -17.657 -12.162 1.00 69.75 142 VAL A C 1
ATOM 1062 O O . VAL A 1 142 ? 8.746 -18.413 -13.041 1.00 69.75 142 VAL A O 1
ATOM 1065 N N . THR A 1 143 ? 9.785 -16.518 -12.455 1.00 67.44 143 THR A N 1
ATOM 1066 C CA . THR A 1 143 ? 9.981 -16.064 -13.838 1.00 67.44 143 THR A CA 1
ATOM 1067 C C . THR A 1 143 ? 11.062 -16.864 -14.565 1.00 67.44 143 THR A C 1
ATOM 1069 O O . THR A 1 143 ? 10.926 -17.107 -15.760 1.00 67.44 143 THR A O 1
ATOM 1072 N N . ASN A 1 144 ? 12.094 -17.362 -13.882 1.00 62.00 144 ASN A N 1
ATOM 1073 C CA . ASN A 1 144 ? 13.126 -18.209 -14.497 1.00 62.00 144 ASN A CA 1
ATOM 1074 C C . ASN A 1 144 ? 12.581 -19.588 -14.887 1.00 62.00 144 ASN A C 1
ATOM 1076 O O . ASN A 1 144 ? 13.002 -20.147 -15.897 1.00 62.00 144 ASN A O 1
ATOM 1080 N N . GLY A 1 145 ? 11.586 -20.103 -14.156 1.00 56.28 145 GLY A N 1
ATOM 1081 C CA . GLY A 1 145 ? 10.858 -21.319 -14.532 1.00 56.28 145 GLY A CA 1
ATOM 1082 C C . GLY A 1 145 ? 10.137 -21.222 -15.885 1.00 56.28 145 GLY A C 1
ATOM 1083 O O . GLY A 1 145 ? 9.816 -22.250 -16.473 1.00 56.28 145 GLY A O 1
ATOM 1084 N N . SER A 1 146 ? 9.930 -20.006 -16.408 1.00 57.44 146 SER A N 1
ATOM 1085 C CA . SER A 1 146 ? 9.339 -19.759 -17.732 1.00 57.44 146 SER A CA 1
ATOM 1086 C C . SER A 1 146 ? 10.351 -19.742 -18.891 1.00 57.44 146 SER A C 1
ATOM 1088 O O . SER A 1 146 ? 9.962 -19.532 -20.036 1.00 57.44 146 SER A O 1
ATOM 1090 N N . GLY A 1 147 ? 11.644 -19.977 -18.621 1.00 51.97 147 GLY A N 1
ATOM 1091 C CA . GLY A 1 147 ? 12.701 -20.046 -19.641 1.00 51.97 147 GLY A CA 1
ATOM 1092 C C . GLY A 1 147 ? 13.290 -18.697 -20.077 1.00 51.97 147 GLY A C 1
ATOM 1093 O O . GLY A 1 147 ? 14.126 -18.670 -20.974 1.00 51.97 147 GLY A O 1
ATOM 1094 N N . ILE A 1 148 ? 12.892 -17.586 -19.444 1.00 52.19 148 ILE A N 1
ATOM 1095 C CA . ILE A 1 148 ? 13.285 -16.213 -19.834 1.00 52.19 148 ILE A CA 1
ATOM 1096 C C . ILE A 1 148 ? 14.446 -15.660 -18.974 1.00 52.19 148 ILE A C 1
ATOM 1098 O O . ILE A 1 148 ? 14.897 -14.538 -19.183 1.00 52.19 148 ILE A O 1
ATOM 1102 N N . GLY A 1 149 ? 15.002 -16.430 -18.033 1.00 49.78 149 GLY A N 1
ATOM 1103 C CA . GLY A 1 149 ? 16.048 -15.921 -17.142 1.00 49.78 149 GLY A CA 1
ATOM 1104 C C . GLY A 1 149 ? 17.237 -16.847 -16.924 1.00 49.78 149 GLY A C 1
ATOM 1105 O O . GLY A 1 149 ? 17.164 -18.063 -17.089 1.00 49.78 149 GLY A O 1
ATOM 1106 N N . CYS A 1 150 ? 18.355 -16.204 -16.586 1.00 56.50 150 CYS A N 1
ATOM 1107 C CA . CYS A 1 150 ? 19.677 -16.786 -16.387 1.00 56.50 150 CYS A CA 1
ATOM 1108 C C . CYS A 1 150 ? 19.602 -18.036 -15.483 1.00 56.50 150 CYS A C 1
ATOM 1110 O O . CYS A 1 150 ? 19.118 -17.992 -14.350 1.00 56.50 150 CYS A O 1
ATOM 1112 N N . ALA A 1 151 ? 20.021 -19.182 -16.036 1.00 57.09 151 ALA A N 1
ATOM 1113 C CA . ALA A 1 151 ? 20.083 -20.460 -15.330 1.00 57.09 151 ALA A CA 1
ATOM 1114 C C . ALA A 1 151 ? 20.947 -20.313 -14.066 1.00 57.09 151 ALA A C 1
ATOM 1116 O O . ALA A 1 151 ? 21.860 -19.492 -14.075 1.00 57.09 151 ALA A O 1
ATOM 1117 N N . LEU A 1 152 ? 20.665 -21.093 -13.009 1.00 56.94 152 LEU A N 1
ATOM 1118 C CA . LEU A 1 152 ? 21.272 -21.055 -11.659 1.00 56.94 152 LEU A CA 1
ATOM 1119 C C . LEU A 1 152 ? 22.810 -21.272 -11.612 1.00 56.94 152 LEU A C 1
ATOM 1121 O O . LEU A 1 152 ? 23.318 -22.125 -10.888 1.00 56.94 152 LEU A O 1
ATOM 1125 N N . GLY A 1 153 ? 23.575 -20.516 -12.388 1.00 63.88 153 GLY A N 1
ATOM 1126 C CA . GLY A 1 153 ? 25.024 -20.478 -12.369 1.00 63.88 153 GLY A CA 1
ATOM 1127 C C . GLY A 1 153 ? 25.560 -19.443 -11.372 1.00 63.88 153 GLY A C 1
ATOM 1128 O O . GLY A 1 153 ? 24.822 -18.555 -10.930 1.00 63.88 153 GLY A O 1
ATOM 1129 N N . PRO A 1 154 ? 26.869 -19.498 -11.068 1.00 58.69 154 PRO A N 1
ATOM 1130 C CA . PRO A 1 154 ? 27.551 -18.582 -10.149 1.00 58.69 154 PRO A CA 1
ATOM 1131 C C . PRO A 1 154 ? 27.284 -17.077 -10.374 1.00 58.69 154 PRO A C 1
ATOM 1133 O O . PRO A 1 154 ? 26.973 -16.397 -9.395 1.00 58.69 154 PRO A O 1
ATOM 1136 N N . PRO A 1 155 ? 27.304 -16.531 -11.615 1.00 61.41 155 PRO A N 1
ATOM 1137 C CA . PRO A 1 155 ? 27.077 -15.093 -11.822 1.00 61.41 155 PRO A CA 1
ATOM 1138 C C . PRO A 1 155 ? 25.633 -14.663 -11.516 1.00 61.41 155 PRO A C 1
ATOM 1140 O O . PRO A 1 155 ? 25.373 -13.506 -11.189 1.00 61.41 155 PRO A O 1
ATOM 1143 N N . CYS A 1 156 ? 24.686 -15.600 -11.571 1.00 63.72 156 CYS A N 1
ATOM 1144 C CA . CYS A 1 156 ? 23.286 -15.339 -11.272 1.00 63.72 156 CYS A CA 1
ATOM 1145 C C . CYS A 1 156 ? 23.052 -15.169 -9.759 1.00 63.72 156 CYS A C 1
ATOM 114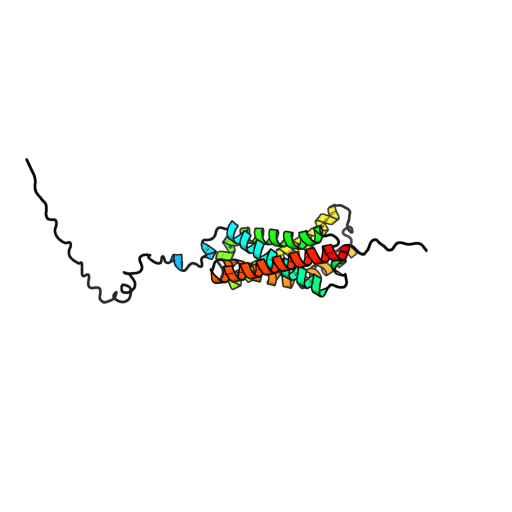7 O O . CYS A 1 156 ? 22.275 -14.313 -9.335 1.00 63.72 156 CYS A O 1
ATOM 1149 N N . VAL A 1 157 ? 23.765 -15.937 -8.927 1.00 62.34 157 VAL A N 1
ATOM 1150 C CA . VAL A 1 157 ? 23.661 -15.863 -7.459 1.00 62.34 157 VAL A CA 1
ATOM 1151 C C . VAL A 1 157 ? 24.291 -14.573 -6.928 1.00 62.34 157 VAL A C 1
ATOM 1153 O O . VAL A 1 157 ? 23.721 -13.933 -6.042 1.00 62.34 157 VAL A O 1
ATOM 1156 N N . GLU A 1 158 ? 25.415 -14.143 -7.512 1.00 64.25 158 GLU A N 1
ATOM 1157 C CA . GLU A 1 158 ? 26.064 -12.879 -7.146 1.00 64.25 158 GLU A CA 1
ATOM 1158 C C . GLU A 1 158 ? 25.217 -11.647 -7.490 1.00 64.25 158 GLU A C 1
ATOM 1160 O O . GLU A 1 158 ? 25.046 -10.741 -6.675 1.00 64.25 158 GLU A O 1
ATOM 1165 N N . SER A 1 159 ? 24.586 -11.645 -8.663 1.00 65.56 159 SER A N 1
ATOM 1166 C CA . SER A 1 159 ? 23.639 -10.589 -9.031 1.00 65.56 159 SER A CA 1
ATOM 1167 C C . SER A 1 159 ? 22.400 -10.583 -8.122 1.00 65.56 159 SER A C 1
ATOM 1169 O O . SER A 1 159 ? 21.910 -9.520 -7.737 1.00 65.56 159 SER A O 1
ATOM 1171 N N . THR A 1 160 ? 21.932 -11.763 -7.703 1.00 67.25 160 THR A N 1
ATOM 1172 C CA . THR A 1 160 ? 20.735 -11.899 -6.863 1.00 67.25 160 THR A CA 1
ATOM 1173 C C . THR A 1 160 ? 20.942 -11.324 -5.460 1.00 67.25 160 THR A C 1
ATOM 1175 O O . THR A 1 160 ? 20.070 -10.603 -4.979 1.00 67.25 160 THR A O 1
ATOM 1178 N N . TRP A 1 161 ? 22.076 -11.574 -4.788 1.00 68.50 161 TRP A N 1
ATOM 1179 C CA . TRP A 1 161 ? 22.293 -11.004 -3.446 1.00 68.50 161 TRP A CA 1
ATOM 1180 C C . TRP A 1 161 ? 22.420 -9.480 -3.487 1.00 68.50 161 TRP A C 1
ATOM 1182 O O . TRP A 1 161 ? 21.854 -8.803 -2.627 1.00 68.50 161 TRP A O 1
ATOM 1192 N N . ALA A 1 162 ? 23.101 -8.934 -4.500 1.00 69.75 162 ALA A N 1
ATOM 1193 C CA . ALA A 1 162 ? 23.239 -7.493 -4.674 1.00 69.75 162 ALA A CA 1
ATOM 1194 C C . ALA A 1 162 ? 21.869 -6.848 -4.917 1.00 69.75 162 ALA A C 1
ATOM 1196 O O . ALA A 1 162 ? 21.549 -5.825 -4.310 1.00 69.75 162 ALA A O 1
ATOM 1197 N N . LEU A 1 163 ? 21.021 -7.501 -5.719 1.00 67.12 163 LEU A N 1
ATOM 1198 C CA . LEU A 1 163 ? 19.646 -7.078 -5.947 1.00 67.12 163 LEU A CA 1
ATOM 1199 C C . LEU A 1 163 ? 18.819 -7.136 -4.660 1.00 67.12 163 LEU A C 1
ATOM 1201 O O . LEU A 1 163 ? 18.115 -6.177 -4.372 1.00 67.12 163 LEU A O 1
ATOM 1205 N N . ILE A 1 164 ? 18.928 -8.188 -3.844 1.00 68.56 164 ILE A N 1
ATOM 1206 C CA . ILE A 1 164 ? 18.212 -8.283 -2.559 1.00 68.56 164 ILE A CA 1
ATOM 1207 C C . ILE A 1 164 ? 18.640 -7.165 -1.607 1.00 68.56 164 ILE A C 1
ATOM 1209 O O . ILE A 1 164 ? 17.777 -6.516 -1.023 1.00 68.56 164 ILE A O 1
ATOM 1213 N N . VAL A 1 165 ? 19.944 -6.922 -1.442 1.00 72.62 165 VAL A N 1
ATOM 1214 C CA . VAL A 1 165 ? 20.460 -5.889 -0.527 1.00 72.62 165 VAL A CA 1
ATOM 1215 C C . VAL A 1 165 ? 20.066 -4.495 -1.008 1.00 72.62 165 VAL A C 1
ATOM 1217 O O . VAL A 1 165 ? 19.584 -3.684 -0.218 1.00 72.62 165 VAL A O 1
ATOM 1220 N N . PHE A 1 166 ? 20.198 -4.228 -2.307 1.00 70.88 166 PHE A N 1
ATOM 1221 C CA . PHE A 1 166 ? 19.747 -2.977 -2.906 1.00 70.88 166 PHE A CA 1
ATOM 1222 C C . PHE A 1 166 ? 18.238 -2.793 -2.721 1.00 70.88 166 PHE A C 1
ATOM 1224 O O . PHE A 1 166 ? 17.791 -1.754 -2.242 1.00 70.88 166 PHE A O 1
ATOM 1231 N N . THR A 1 167 ? 17.455 -3.835 -3.002 1.00 68.38 167 THR A N 1
ATOM 1232 C CA . THR A 1 167 ? 15.998 -3.820 -2.836 1.00 68.38 167 THR A CA 1
ATOM 1233 C C . THR A 1 167 ? 15.617 -3.635 -1.368 1.00 68.38 167 THR A C 1
ATOM 1235 O O . THR A 1 167 ? 14.707 -2.875 -1.078 1.00 68.38 167 THR A O 1
ATOM 1238 N N . ALA A 1 168 ? 16.332 -4.233 -0.418 1.00 70.56 168 ALA A N 1
ATOM 1239 C CA . ALA A 1 168 ? 16.108 -4.042 1.013 1.00 70.56 168 ALA A CA 1
ATOM 1240 C C . ALA A 1 168 ? 16.278 -2.578 1.441 1.00 70.56 168 ALA A C 1
ATOM 1242 O O . ALA A 1 168 ? 15.401 -2.007 2.090 1.00 70.56 168 ALA A O 1
ATOM 1243 N N . VAL A 1 169 ? 17.363 -1.932 1.015 1.00 72.44 169 VAL A N 1
ATOM 1244 C CA . VAL A 1 169 ? 17.605 -0.515 1.317 1.00 72.44 169 VAL A CA 1
ATOM 1245 C C . VAL A 1 169 ? 16.571 0.378 0.625 1.00 72.44 169 VAL A C 1
ATOM 1247 O O . VAL A 1 169 ? 15.991 1.259 1.260 1.00 72.44 169 VAL A O 1
ATOM 1250 N N . VAL A 1 170 ? 16.276 0.116 -0.649 1.00 71.19 170 VAL A N 1
ATOM 1251 C CA . VAL A 1 170 ? 15.300 0.880 -1.443 1.00 71.19 170 VAL A CA 1
ATOM 1252 C C . VAL A 1 170 ? 13.862 0.677 -0.954 1.00 71.19 170 VAL A C 1
ATOM 1254 O O . VAL A 1 170 ? 13.045 1.588 -1.070 1.00 71.19 170 VAL A O 1
ATOM 1257 N N . LEU A 1 171 ? 13.539 -0.476 -0.363 1.00 72.56 171 LEU A N 1
ATOM 1258 C CA . LEU A 1 171 ? 12.219 -0.777 0.199 1.00 72.56 171 LEU A CA 1
ATOM 1259 C C . LEU A 1 171 ? 12.072 -0.350 1.661 1.00 72.56 171 LEU A C 1
ATOM 1261 O O . LEU A 1 171 ? 10.972 -0.442 2.204 1.00 72.56 171 LEU A O 1
ATOM 1265 N N . PHE A 1 172 ? 13.112 0.154 2.324 1.00 75.44 172 PHE A N 1
ATOM 1266 C CA . PHE A 1 172 ? 12.966 0.689 3.680 1.00 75.44 172 PHE A CA 1
ATOM 1267 C C . PHE A 1 172 ? 11.875 1.784 3.782 1.00 75.44 172 PHE A C 1
ATOM 1269 O O . PHE A 1 172 ? 11.025 1.701 4.674 1.00 75.44 172 PHE A O 1
ATOM 1276 N N . PRO A 1 173 ? 11.772 2.746 2.842 1.00 75.00 173 PRO A N 1
ATOM 1277 C CA . PRO A 1 173 ? 10.622 3.646 2.748 1.00 75.00 173 PRO A CA 1
ATOM 1278 C C . PRO A 1 173 ? 9.262 2.935 2.692 1.00 75.00 173 PRO A C 1
ATOM 1280 O O . PRO A 1 173 ? 8.292 3.445 3.249 1.00 75.00 173 PRO A O 1
ATOM 1283 N N . VAL A 1 174 ? 9.169 1.741 2.096 1.00 70.81 174 VAL A N 1
ATOM 1284 C CA . VAL A 1 174 ? 7.924 0.951 2.036 1.00 70.81 174 VAL A CA 1
ATOM 1285 C C . VAL A 1 174 ? 7.491 0.483 3.424 1.00 70.81 174 VAL A C 1
ATOM 1287 O O . VAL A 1 174 ? 6.291 0.479 3.715 1.00 70.81 174 VAL A O 1
ATOM 1290 N N . MET A 1 175 ? 8.434 0.170 4.319 1.00 80.94 175 MET A N 1
ATOM 1291 C CA . MET A 1 175 ? 8.134 -0.111 5.728 1.00 80.94 175 MET A CA 1
ATOM 1292 C C . MET A 1 175 ? 7.454 1.096 6.390 1.00 80.94 175 MET A C 1
ATOM 1294 O O . MET A 1 175 ? 6.411 0.949 7.036 1.00 80.94 175 MET A O 1
ATOM 1298 N N . LEU A 1 176 ? 8.018 2.294 6.196 1.00 80.31 176 LEU A N 1
ATOM 1299 C CA . LEU A 1 176 ? 7.488 3.540 6.755 1.00 80.31 176 LEU A CA 1
ATOM 1300 C C . LEU A 1 176 ? 6.113 3.876 6.171 1.00 80.31 176 LEU A C 1
ATOM 1302 O O . LEU A 1 176 ? 5.180 4.153 6.925 1.00 80.31 176 LEU A O 1
ATOM 1306 N N . ILE A 1 177 ? 5.965 3.780 4.848 1.00 79.25 177 ILE A N 1
ATOM 1307 C CA . ILE A 1 177 ? 4.705 3.992 4.127 1.00 79.25 177 ILE A CA 1
ATOM 1308 C C . ILE A 1 177 ? 3.626 3.039 4.639 1.00 79.25 177 ILE A C 1
ATOM 1310 O O . ILE A 1 177 ? 2.507 3.468 4.919 1.00 79.25 177 ILE A O 1
ATOM 1314 N N . SER A 1 178 ? 3.952 1.761 4.820 1.00 77.38 178 SER A N 1
ATOM 1315 C CA . SER A 1 178 ? 3.007 0.750 5.302 1.00 77.38 178 SER A CA 1
ATOM 1316 C C . SER A 1 178 ? 2.581 1.015 6.748 1.00 77.38 178 SER A C 1
ATOM 1318 O O . SER A 1 178 ? 1.393 0.941 7.073 1.00 77.38 178 SER A O 1
ATOM 1320 N N . GLY A 1 179 ? 3.525 1.393 7.616 1.00 82.19 179 GLY A N 1
ATOM 1321 C CA . GLY A 1 179 ? 3.234 1.782 8.997 1.00 82.19 179 GLY A CA 1
ATOM 1322 C C . GLY A 1 179 ? 2.354 3.034 9.081 1.00 82.19 179 GLY A C 1
ATOM 1323 O O . GLY A 1 179 ? 1.340 3.036 9.784 1.00 82.19 179 GLY A O 1
ATOM 1324 N N . LEU A 1 180 ? 2.682 4.077 8.313 1.00 84.00 180 LEU A N 1
ATOM 1325 C CA . LEU A 1 180 ? 1.892 5.309 8.205 1.00 84.00 180 LEU A CA 1
ATOM 1326 C C . LEU A 1 180 ? 0.488 5.032 7.663 1.00 84.00 180 LEU A C 1
ATOM 1328 O O . LEU A 1 180 ? -0.493 5.515 8.227 1.00 84.00 180 LEU A O 1
ATOM 1332 N N . SER A 1 181 ? 0.378 4.199 6.627 1.00 81.38 181 SER A N 1
ATOM 1333 C CA . SER A 1 181 ? -0.901 3.782 6.044 1.00 81.38 181 SER A CA 1
ATOM 1334 C C . SER A 1 181 ? -1.791 3.098 7.076 1.00 81.38 181 SER A C 1
ATOM 1336 O O . SER A 1 181 ? -2.991 3.374 7.150 1.00 81.38 181 SER A O 1
ATOM 1338 N N . TYR A 1 182 ? -1.206 2.245 7.920 1.00 83.00 182 TYR A N 1
ATOM 1339 C CA . TYR A 1 182 ? -1.920 1.573 8.999 1.00 83.00 182 TYR A CA 1
ATOM 1340 C C . TYR A 1 182 ? -2.355 2.549 10.107 1.00 83.00 182 TYR A C 1
ATOM 1342 O O . TYR A 1 182 ? -3.485 2.461 10.594 1.00 83.00 182 TYR A O 1
ATOM 1350 N N . LEU A 1 183 ? -1.514 3.524 10.479 1.00 85.12 183 LEU A N 1
ATOM 1351 C CA . LEU A 1 183 ? -1.888 4.582 11.431 1.00 85.12 183 LEU A CA 1
ATOM 1352 C C . LEU A 1 183 ? -3.025 5.456 10.896 1.00 85.12 183 LEU A C 1
ATOM 1354 O O . LEU A 1 183 ? -3.989 5.708 11.620 1.00 85.12 183 LEU A O 1
ATOM 1358 N N . LEU A 1 184 ? -2.949 5.868 9.630 1.00 82.62 184 LEU A N 1
ATOM 1359 C CA . LEU A 1 184 ? -4.001 6.617 8.938 1.00 82.62 184 LEU A CA 1
ATOM 1360 C C . LEU A 1 184 ? -5.302 5.820 8.885 1.00 82.62 184 LEU A C 1
ATOM 1362 O O . LEU A 1 184 ? -6.362 6.334 9.251 1.00 82.62 184 LEU A O 1
ATOM 1366 N N . ALA A 1 185 ? -5.220 4.539 8.513 1.00 82.19 185 ALA A N 1
ATOM 1367 C CA . ALA A 1 185 ? -6.368 3.644 8.506 1.00 82.19 185 ALA A CA 1
ATOM 1368 C C . ALA A 1 185 ? -6.998 3.574 9.901 1.00 82.19 185 ALA A C 1
ATOM 1370 O O . ALA A 1 185 ? -8.210 3.747 10.034 1.00 82.19 185 ALA A O 1
ATOM 1371 N N . ARG A 1 186 ? -6.191 3.440 10.958 1.00 83.00 186 ARG A N 1
ATOM 1372 C CA . ARG A 1 186 ? -6.680 3.431 12.339 1.00 83.00 186 ARG A CA 1
ATOM 1373 C C . ARG A 1 186 ? -7.324 4.754 12.760 1.00 83.00 186 ARG A C 1
ATOM 1375 O O . ARG A 1 186 ? -8.388 4.744 13.384 1.00 83.00 186 ARG A O 1
ATOM 1382 N N . GLY A 1 187 ? -6.699 5.876 12.413 1.00 83.94 187 GLY A N 1
ATOM 1383 C CA . GLY A 1 187 ? -7.181 7.223 12.718 1.00 83.94 187 GLY A CA 1
ATOM 1384 C C . GLY A 1 187 ? -8.506 7.550 12.028 1.00 83.94 187 GLY A C 1
ATOM 1385 O O . GLY A 1 187 ? -9.361 8.210 12.622 1.00 83.94 187 GLY A O 1
ATOM 1386 N N . SER A 1 188 ? -8.726 7.009 10.824 1.00 85.75 188 SER A N 1
ATOM 1387 C CA . SER A 1 188 ? -9.901 7.264 9.971 1.00 85.75 188 SER A CA 1
ATOM 1388 C C . SER A 1 188 ? -11.259 6.871 10.575 1.00 85.75 188 SER A C 1
ATOM 1390 O O . SER A 1 188 ? -12.311 7.137 9.990 1.00 85.75 188 SER A O 1
ATOM 1392 N N . VAL A 1 189 ? -11.264 6.203 11.728 1.00 84.50 189 VAL A N 1
ATOM 1393 C CA . VAL A 1 189 ? -12.487 5.842 12.461 1.00 84.50 189 VAL A CA 1
ATOM 1394 C C . VAL A 1 189 ? -13.014 6.993 13.303 1.00 84.50 189 VAL A C 1
ATOM 1396 O O . VAL A 1 189 ? -14.216 7.090 13.535 1.00 84.50 189 VAL A O 1
ATOM 1399 N N . THR A 1 190 ? -12.130 7.883 13.739 1.00 86.12 190 THR A N 1
ATOM 1400 C CA . THR A 1 190 ? -12.540 9.121 14.398 1.00 86.12 190 THR A CA 1
ATOM 1401 C C . THR A 1 190 ? -13.042 10.113 13.354 1.00 86.12 190 THR A C 1
ATOM 1403 O O . THR A 1 190 ? -12.601 10.099 12.205 1.00 86.12 190 THR A O 1
ATOM 1406 N N . TRP A 1 191 ? -13.960 10.999 13.734 1.00 82.19 191 TRP A N 1
ATOM 1407 C CA . TRP A 1 191 ? -14.508 11.983 12.798 1.00 82.19 191 TRP A CA 1
ATOM 1408 C C . TRP A 1 191 ? -13.434 12.942 12.256 1.00 82.19 191 TRP A C 1
ATOM 1410 O O . TRP A 1 191 ? -13.401 13.218 11.056 1.00 82.19 191 TRP A O 1
ATOM 1420 N N . ALA A 1 192 ? -12.502 13.368 13.115 1.00 84.50 192 ALA A N 1
ATOM 1421 C CA . ALA A 1 192 ? -11.340 14.157 12.710 1.00 84.50 192 ALA A CA 1
ATOM 1422 C C . ALA A 1 192 ? -10.430 13.374 11.748 1.00 84.50 192 ALA A C 1
ATOM 1424 O O . ALA A 1 192 ? -10.097 13.867 10.672 1.00 84.50 192 ALA A O 1
ATOM 1425 N N . GLY A 1 193 ? -10.099 12.120 12.072 1.00 82.12 193 GLY A N 1
ATOM 1426 C CA . GLY A 1 193 ? -9.263 11.291 11.205 1.00 82.12 193 GLY A CA 1
ATOM 1427 C C . GLY A 1 193 ? -9.926 10.936 9.873 1.00 82.12 193 GLY A C 1
ATOM 1428 O O . GLY A 1 193 ? -9.235 10.832 8.866 1.00 82.12 193 GLY A O 1
ATOM 1429 N N . LYS A 1 194 ? -11.260 10.809 9.819 1.00 85.25 194 LYS A N 1
ATOM 1430 C CA . LYS A 1 194 ? -12.002 10.611 8.563 1.00 85.25 194 LYS A CA 1
ATOM 1431 C C . LYS A 1 194 ? -11.801 11.787 7.606 1.00 85.25 194 LYS A C 1
ATOM 1433 O O . LYS A 1 194 ? -11.635 11.558 6.414 1.00 85.25 194 LYS A O 1
ATOM 1438 N N . ARG A 1 195 ? -11.794 13.027 8.111 1.00 88.81 195 ARG A N 1
ATOM 1439 C CA . ARG A 1 195 ? -11.540 14.227 7.293 1.00 88.81 195 ARG A CA 1
ATOM 1440 C C . ARG A 1 195 ? -10.127 14.231 6.724 1.00 88.81 195 ARG A C 1
ATOM 1442 O O . ARG A 1 195 ? -9.970 14.460 5.533 1.00 88.81 195 ARG A O 1
ATOM 1449 N N . VAL A 1 196 ? -9.129 13.916 7.551 1.00 85.88 196 VAL A N 1
ATOM 1450 C CA . VAL A 1 196 ? -7.729 13.808 7.106 1.00 85.88 196 VAL A CA 1
ATOM 1451 C C . VAL A 1 196 ? -7.587 12.716 6.048 1.00 85.88 196 VAL A C 1
ATOM 1453 O O . VAL A 1 196 ? -7.038 12.965 4.984 1.00 85.88 196 VAL A O 1
ATOM 1456 N N . PHE A 1 197 ? -8.147 11.531 6.301 1.00 79.81 197 PHE A N 1
ATOM 1457 C CA . PHE A 1 197 ? -8.119 10.415 5.358 1.00 79.81 197 PHE A CA 1
ATOM 1458 C C . PHE A 1 197 ? -8.765 10.773 4.013 1.00 79.81 197 PHE A C 1
ATOM 1460 O O . PHE A 1 197 ? -8.173 10.524 2.968 1.00 79.81 197 PHE A O 1
ATOM 1467 N N . LEU A 1 198 ? -9.949 11.393 4.030 1.00 85.81 198 LEU A N 1
ATOM 1468 C CA . LEU A 1 198 ? -10.617 11.840 2.806 1.00 85.81 198 LEU A CA 1
ATOM 1469 C C . LEU A 1 198 ? -9.833 12.939 2.087 1.00 85.81 198 LEU A C 1
ATOM 1471 O O . LEU A 1 198 ? -9.789 12.923 0.866 1.00 85.81 198 LEU A O 1
ATOM 1475 N N . GLY A 1 199 ? -9.198 13.856 2.820 1.00 86.06 199 GLY A N 1
ATOM 1476 C CA . GLY A 1 199 ? -8.334 14.884 2.240 1.00 86.06 199 GLY A CA 1
ATOM 1477 C C . GLY A 1 199 ? -7.123 14.284 1.526 1.00 86.06 199 GLY A C 1
ATOM 1478 O O . GLY A 1 199 ? -6.857 14.636 0.383 1.00 86.06 199 GLY A O 1
ATOM 1479 N N . VAL A 1 200 ? -6.439 13.325 2.160 1.00 81.25 200 VAL A N 1
ATOM 1480 C CA . VAL A 1 200 ? -5.308 12.600 1.554 1.00 81.25 200 VAL A CA 1
ATOM 1481 C C . VAL A 1 200 ? -5.762 11.801 0.331 1.00 81.25 200 VAL A C 1
ATOM 1483 O O . VAL A 1 200 ? -5.119 11.867 -0.710 1.00 81.25 200 VAL A O 1
ATOM 1486 N N . LEU A 1 201 ? -6.891 11.091 0.423 1.00 82.38 201 LEU A N 1
ATOM 1487 C CA . LEU A 1 201 ? -7.439 10.311 -0.689 1.00 82.38 201 LEU A CA 1
ATOM 1488 C C . LEU A 1 201 ? -7.854 11.203 -1.869 1.00 82.38 201 LEU A C 1
ATOM 1490 O O . LEU A 1 201 ? -7.530 10.897 -3.012 1.00 82.38 201 LEU A O 1
ATOM 1494 N N . ALA A 1 202 ? -8.555 12.307 -1.599 1.00 85.69 202 ALA A N 1
ATOM 1495 C CA . ALA A 1 202 ? -8.962 13.266 -2.620 1.00 85.69 202 ALA A CA 1
ATOM 1496 C C . ALA A 1 202 ? -7.745 13.933 -3.269 1.00 85.69 202 ALA A C 1
ATOM 1498 O O . ALA A 1 202 ? -7.696 14.036 -4.4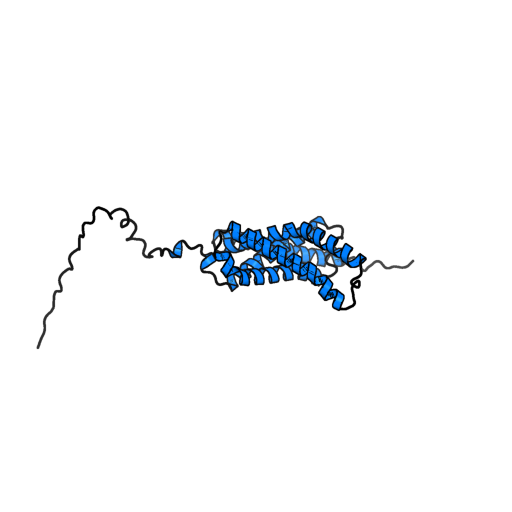90 1.00 85.69 202 ALA A O 1
ATOM 1499 N N . GLY A 1 203 ? -6.745 14.318 -2.470 1.00 82.75 203 GLY A N 1
ATOM 1500 C CA . GLY A 1 203 ? -5.476 14.844 -2.965 1.00 82.75 203 GLY A CA 1
ATOM 1501 C C . GLY A 1 203 ? -4.786 13.856 -3.901 1.00 82.75 203 GLY A C 1
ATOM 1502 O O . GLY A 1 203 ? -4.486 14.214 -5.035 1.00 82.75 203 GLY A O 1
ATOM 1503 N N . ALA A 1 204 ? -4.630 12.599 -3.474 1.00 78.31 204 ALA A N 1
ATOM 1504 C CA . ALA A 1 204 ? -4.044 11.543 -4.297 1.00 78.31 204 ALA A CA 1
ATOM 1505 C C . ALA A 1 204 ? -4.831 11.314 -5.602 1.00 78.31 204 ALA A C 1
ATOM 1507 O O . ALA A 1 204 ? -4.225 11.163 -6.660 1.00 78.31 204 ALA A O 1
ATOM 1508 N N . LEU A 1 205 ? -6.169 11.341 -5.563 1.00 80.94 205 LEU A N 1
ATOM 1509 C CA . LEU A 1 205 ? -7.008 11.189 -6.758 1.00 80.94 205 LEU A CA 1
ATOM 1510 C C . LEU A 1 205 ? -6.862 12.358 -7.734 1.00 80.94 205 LEU A C 1
ATOM 1512 O O . LEU A 1 205 ? -6.634 12.123 -8.915 1.00 80.94 205 LEU A O 1
ATOM 1516 N N . VAL A 1 206 ? -6.966 13.601 -7.255 1.00 83.19 206 VAL A N 1
ATOM 1517 C CA . VAL A 1 206 ? -6.815 14.808 -8.087 1.00 83.19 206 VAL A CA 1
ATOM 1518 C C . VAL A 1 206 ? -5.460 14.797 -8.779 1.00 83.19 206 VAL A C 1
ATOM 1520 O O . VAL A 1 206 ? -5.370 14.964 -9.990 1.00 83.19 206 VAL A O 1
ATOM 1523 N N . VAL A 1 207 ? -4.416 14.517 -8.010 1.00 75.69 207 VAL A N 1
ATOM 1524 C CA . VAL A 1 207 ? -3.049 14.355 -8.490 1.00 75.69 207 VAL A CA 1
ATOM 1525 C C . VAL A 1 207 ? -2.942 13.280 -9.576 1.00 75.69 207 VAL A C 1
ATOM 1527 O O . VAL A 1 207 ? -2.345 13.519 -10.621 1.00 75.69 207 VAL A O 1
ATOM 1530 N N . THR A 1 208 ? -3.539 12.109 -9.352 1.00 75.50 208 THR A N 1
ATOM 1531 C CA . THR A 1 208 ? -3.497 10.995 -10.313 1.00 75.50 208 THR A CA 1
ATOM 1532 C C . THR A 1 208 ? -4.213 11.353 -11.610 1.00 75.50 208 THR A C 1
ATOM 1534 O O . THR A 1 208 ? -3.714 11.060 -12.692 1.00 75.50 208 THR A O 1
ATOM 1537 N N . VAL A 1 209 ? -5.360 12.031 -11.519 1.00 80.12 209 VAL A N 1
ATOM 1538 C CA . VAL A 1 209 ? -6.103 12.511 -12.691 1.00 80.12 209 VAL A CA 1
ATOM 1539 C C . VAL A 1 209 ? -5.280 13.533 -13.468 1.00 80.12 209 VAL A C 1
ATOM 1541 O O . VAL A 1 209 ? -5.162 13.400 -14.682 1.00 80.12 209 VAL A O 1
ATOM 1544 N N . ILE A 1 210 ? -4.666 14.506 -12.785 1.00 78.81 210 ILE A N 1
ATOM 1545 C CA . ILE A 1 210 ? -3.774 15.488 -13.420 1.00 78.81 210 ILE A CA 1
ATOM 1546 C C . ILE A 1 210 ? -2.642 14.768 -14.152 1.00 78.81 210 ILE A C 1
ATOM 1548 O O . ILE A 1 210 ? -2.379 15.075 -15.308 1.00 78.81 210 ILE A O 1
ATOM 1552 N N . PHE A 1 211 ? -2.014 13.780 -13.515 1.00 73.44 211 PHE A N 1
ATOM 1553 C CA . PHE A 1 211 ? -0.942 13.006 -14.128 1.00 73.44 211 PHE A CA 1
ATOM 1554 C C . PHE A 1 211 ? -1.395 12.277 -15.402 1.00 73.44 211 PHE A C 1
ATOM 1556 O O . PHE A 1 211 ? -0.766 12.428 -16.447 1.00 73.44 211 PHE A O 1
ATOM 1563 N N . ILE A 1 212 ? -2.513 11.545 -15.343 1.00 75.50 212 ILE A N 1
ATOM 1564 C CA . ILE A 1 212 ? -3.073 10.828 -16.500 1.00 75.50 212 ILE A CA 1
ATOM 1565 C C . ILE A 1 212 ? -3.380 11.798 -17.647 1.00 75.50 212 ILE A C 1
ATOM 1567 O O . ILE A 1 212 ? -3.063 11.508 -18.802 1.00 75.50 212 ILE A O 1
ATOM 1571 N N . VAL A 1 213 ? -3.971 12.955 -17.340 1.00 80.38 213 VAL A N 1
ATOM 1572 C CA . VAL A 1 213 ? -4.291 13.987 -18.335 1.00 80.38 213 VAL A CA 1
ATOM 1573 C C . VAL A 1 213 ? -3.016 14.552 -18.961 1.00 80.38 213 VAL A C 1
ATOM 1575 O O . VAL A 1 213 ? -2.937 14.626 -20.184 1.00 80.38 213 VAL A O 1
ATOM 1578 N N . SER A 1 214 ? -1.998 14.881 -18.163 1.00 74.31 214 SER A N 1
ATOM 1579 C CA . SER A 1 214 ? -0.717 15.396 -18.663 1.00 74.31 214 SER A CA 1
ATOM 1580 C C . SER A 1 214 ? -0.016 14.407 -19.596 1.00 74.31 214 SER A C 1
ATOM 1582 O O . SER A 1 214 ? 0.448 14.803 -20.662 1.00 74.31 214 SER A O 1
ATOM 1584 N N . VAL A 1 215 ? 0.015 13.118 -19.240 1.00 68.25 215 VAL A N 1
ATOM 1585 C CA . VAL A 1 215 ? 0.592 12.065 -20.094 1.00 68.25 215 VAL A CA 1
ATOM 1586 C C . VAL A 1 215 ? -0.203 11.914 -21.393 1.00 68.25 215 VAL A C 1
ATOM 1588 O O . VAL A 1 215 ? 0.381 11.824 -22.470 1.00 68.25 215 VAL A O 1
ATOM 1591 N N . SER A 1 216 ? -1.536 11.942 -21.310 1.00 76.81 216 SER A N 1
ATOM 1592 C CA . SER A 1 216 ? -2.411 11.787 -22.481 1.00 76.81 216 SER A CA 1
ATOM 1593 C C . SER A 1 216 ? -2.307 12.961 -23.459 1.00 76.81 216 SER A C 1
ATOM 1595 O O . SER A 1 216 ? -2.436 12.763 -24.662 1.00 76.81 216 SER A O 1
ATOM 1597 N N . LEU A 1 217 ? -2.074 14.178 -22.955 1.00 79.94 217 LEU A N 1
ATOM 1598 C CA . LEU A 1 217 ? -1.906 15.377 -23.779 1.00 79.94 217 LEU A CA 1
ATOM 1599 C C . LEU A 1 217 ? -0.492 15.494 -24.368 1.00 79.94 217 LEU A C 1
ATOM 1601 O O . LEU A 1 217 ? -0.350 15.975 -25.486 1.00 79.94 217 LEU A O 1
ATOM 1605 N N . GLY A 1 218 ? 0.544 15.046 -23.650 1.00 67.31 218 GLY A N 1
ATOM 1606 C CA . GLY A 1 218 ? 1.938 15.128 -24.106 1.00 67.31 218 GLY A CA 1
ATOM 1607 C C . GLY A 1 218 ? 2.349 14.066 -25.136 1.00 67.31 218 GLY A C 1
ATOM 1608 O O . GLY A 1 218 ? 3.285 14.286 -25.896 1.00 67.31 218 GLY A O 1
ATOM 1609 N N . GLY A 1 219 ? 1.654 12.924 -25.199 1.00 61.72 219 GLY A N 1
ATOM 1610 C CA . GLY A 1 219 ? 1.985 11.821 -26.115 1.00 61.72 219 GLY A CA 1
ATOM 1611 C C . GLY A 1 219 ? 1.591 12.027 -27.588 1.00 61.72 219 GLY A C 1
ATOM 1612 O O . GLY A 1 219 ? 1.867 11.153 -28.407 1.00 61.72 219 GLY A O 1
ATOM 1613 N N . GLY A 1 220 ? 0.936 13.140 -27.938 1.00 53.94 220 GLY A N 1
ATOM 1614 C CA . GLY A 1 220 ? 0.375 13.373 -29.278 1.00 53.94 220 GLY A CA 1
ATOM 1615 C C . GLY A 1 220 ? 1.353 13.891 -30.340 1.00 53.94 220 GLY A C 1
ATOM 1616 O O . GLY A 1 220 ? 1.119 13.674 -31.526 1.00 53.94 220 GLY A O 1
ATOM 1617 N N . ASP A 1 221 ? 2.462 14.523 -29.949 1.00 58.28 221 ASP A N 1
ATOM 1618 C CA . ASP A 1 221 ? 3.288 15.300 -30.894 1.00 58.28 221 ASP A CA 1
ATOM 1619 C C . ASP A 1 221 ? 4.489 14.525 -31.485 1.00 58.28 221 ASP A C 1
ATOM 1621 O O . ASP A 1 221 ? 5.264 15.067 -32.273 1.00 58.28 221 ASP A O 1
ATOM 1625 N N . GLY A 1 222 ? 4.655 13.238 -31.152 1.00 55.25 222 GLY A N 1
ATOM 1626 C CA . GLY A 1 222 ? 5.855 12.457 -31.497 1.00 55.25 222 GLY A CA 1
ATOM 1627 C C . GLY A 1 222 ? 5.842 11.691 -32.829 1.00 55.25 222 GLY A C 1
ATOM 1628 O O . GLY A 1 222 ? 6.894 11.237 -33.272 1.00 55.25 222 GLY A O 1
ATOM 1629 N N . THR A 1 223 ? 4.700 11.520 -33.504 1.00 54.16 223 THR A N 1
ATOM 1630 C CA . THR A 1 223 ? 4.607 10.656 -34.707 1.00 54.16 223 THR A CA 1
ATOM 1631 C C . THR A 1 223 ? 4.844 11.374 -36.044 1.00 54.16 223 THR A C 1
ATOM 1633 O O . THR A 1 223 ? 4.647 10.781 -37.101 1.00 54.16 223 THR A O 1
ATOM 1636 N N . GLY A 1 224 ? 5.274 12.639 -36.039 1.00 50.38 224 GLY A N 1
ATOM 1637 C CA . GLY A 1 224 ? 5.350 13.476 -37.248 1.00 50.38 224 GLY A CA 1
ATOM 1638 C C . GLY A 1 224 ? 6.707 13.578 -37.960 1.00 50.38 224 GLY A C 1
ATOM 1639 O O . GLY A 1 224 ? 6.833 14.416 -38.847 1.00 50.38 224 GLY A O 1
ATOM 1640 N N . GLY A 1 225 ? 7.730 12.799 -37.582 1.00 49.31 225 GLY A N 1
ATOM 1641 C CA . GLY A 1 225 ? 9.126 13.126 -37.918 1.00 49.31 225 GLY A CA 1
ATOM 1642 C C . GLY A 1 225 ? 10.020 12.016 -38.475 1.00 49.31 225 GLY A C 1
ATOM 1643 O O . GLY A 1 225 ? 11.225 12.089 -38.273 1.00 49.31 225 GLY A O 1
ATOM 1644 N N . SER A 1 226 ? 9.500 11.005 -39.177 1.00 51.72 226 SER A N 1
ATOM 1645 C CA . SER A 1 226 ? 10.332 10.178 -40.077 1.00 51.72 226 SER A CA 1
ATOM 1646 C C . SER A 1 226 ? 10.150 10.643 -41.520 1.00 51.72 226 SER A C 1
ATOM 1648 O O . SER A 1 226 ? 9.527 9.978 -42.342 1.00 51.72 226 SER A O 1
ATOM 1650 N N . GLY A 1 227 ? 10.676 11.833 -41.806 1.00 57.78 227 GLY A N 1
ATOM 1651 C CA . GLY A 1 227 ? 10.872 12.340 -43.158 1.00 57.78 227 GLY A CA 1
ATOM 1652 C C . GLY A 1 227 ? 12.331 12.169 -43.573 1.00 57.78 227 GLY A C 1
ATOM 1653 O O . GLY A 1 227 ? 13.178 12.908 -43.095 1.00 57.78 227 GLY A O 1
ATOM 1654 N N . ALA A 1 228 ? 12.565 11.180 -44.437 1.00 49.06 228 ALA A N 1
ATOM 1655 C CA . ALA A 1 228 ? 13.571 11.111 -45.502 1.00 49.06 228 ALA A CA 1
ATOM 1656 C C . ALA A 1 228 ? 14.980 11.710 -45.274 1.00 49.06 228 ALA A C 1
ATOM 1658 O O . ALA A 1 228 ? 15.174 12.925 -45.268 1.00 49.06 228 ALA A O 1
ATOM 1659 N N . GLY A 1 229 ? 15.970 10.815 -45.282 1.00 50.19 229 GLY A N 1
ATOM 1660 C CA . GLY A 1 229 ? 17.377 11.076 -45.588 1.00 50.19 229 GLY A CA 1
ATOM 1661 C C . GLY A 1 229 ? 18.063 9.775 -45.961 1.00 50.19 229 GLY A C 1
ATOM 1662 O O . GLY A 1 229 ? 18.242 8.958 -45.034 1.00 50.19 229 GLY A O 1
#

Foldseek 3Di:
DDDDDDDDDDDDDPPPDPVVCVPPCPVPDPPPDDCPPCVPVQCLVVDDLLLLLVLLLLLQLLVLLVVLLVVCVVVVVPPCCVQDVDVVSVVCSRNVLSNVLSVLSSVCVVVLSVDDLLVSLLVSLVVSLVVVLVCLLCVCVVVVVVVPDDDPDPVVVVVSVVVSVVCSVVCPVVSVSSSVSSSLSSQCVDPVSVVVSVVSSVVSVVSVVVVVVVVVVVPPPPPPDPDDD

pLDDT: mean 71.77, std 13.74, range [44.22, 93.0]